Protein AF-A0A7S2AWX6-F1 (afdb_monomer_lite)

Secondary structure (DSSP, 8-state):
----EEEE-TTTHHHHHTTTTS-HHHHHHHHH---STT-TT---HHHHHSTTTSPPHHHHHHHHTT--SEEEEEEEEEETTEEEEEEEETT-SSEEEEEHHHHHHHS-HHHHHHHHHHHHHHHHHHTTGGG----HHHHHHHHHHTT--HHHHTS-GGGS-HHHHHHHHHHHHHTT--SEEEEESTTTT--HHHHHHHHHHHHH-SSEEEEE-S-HHHHHHH-SEEEE--SSS--EEEEGGGG-

Radius of gyration: 20.68 Å; chains: 1; bounding box: 44×48×53 Å

Sequence (244 aa):
PSAQVAYVAQHTRKHLEEHLTLSPMQYLKRRYGGSNAADPSGVDAEFLARPDIALTPDEEAERVSGKASINAIVGRRKRAGQVEYELKKNGREETVWEPLAYLRAHTNSYAMKLVLRFDEMQRAAESGMAVRPATTLEVLQHFKLFGISRRLANTELAGLSDGQKCRVVLAACFWPKPHVVILDEPTNFLDADSAWALATSLRTFKGACLCVSHDKLFLDRVCDEEWKVPGDGTVTVVPWEALK

Foldseek 3Di:
DLFFEFEDAPVNVVVCVVQQQAFLLRVLCVQQQCPDPPGNLSFGPVVCVDPLQDQDPVLVVCQVVLVAQFNAFDDWDADPNFIWTWTDGRPDPDIDIDTPVCCVVPHDSSSVSRVVSVSRSVSCVVLCSSVQHSDPVSLQVLLVLLVQHPVRRHDGNNPDQPQSVLSSSVSSSCSSVGQEYEEEASCVRHDPVSLVSVLVVLCVRPHHYHYDHPDPVSCVSRPQWDWDDPPPPDIDIDGPVVVD

pLDDT: mean 84.75, std 11.46, range [36.16, 96.44]

InterPro domains:
  IPR003439 ABC transporter-like, ATP-binding domain [PF00005] (70-188)
  IPR027417 P-loop containing nucleoside triphosphate hydrolase [G3DSA:3.40.50.300] (2-229)
  IPR027417 P-loop containing nucleoside triphosphate hydrolase [SSF52540] (84-227)
  IPR047038 Elongation Factor 3, chromodomain-like insertion superfamily [G3DSA:2.40.50.990] (41-135)
  IPR050611 ABCF protein [PTHR19211] (3-237)

Organism: NCBI:txid41880

Structure (mmCIF, N/CA/C/O backbone):
data_AF-A0A7S2AWX6-F1
#
_entry.id   AF-A0A7S2AWX6-F1
#
loop_
_atom_site.group_PDB
_atom_site.id
_atom_site.type_symbol
_atom_site.label_atom_id
_atom_site.label_alt_id
_atom_site.label_comp_id
_atom_site.label_asym_id
_atom_site.label_entity_id
_atom_site.label_seq_id
_atom_site.pdbx_PDB_ins_code
_atom_site.Cartn_x
_atom_site.Cartn_y
_atom_site.Cartn_z
_atom_site.occupancy
_atom_site.B_iso_or_equiv
_atom_site.auth_seq_id
_atom_site.auth_comp_id
_atom_site.auth_asym_id
_atom_site.auth_atom_id
_atom_site.pdbx_PDB_model_num
ATOM 1 N N . PRO A 1 1 ? -4.142 -11.825 -10.906 1.00 51.94 1 PRO A N 1
ATOM 2 C CA . PRO A 1 1 ? -2.891 -11.050 -11.134 1.00 51.94 1 PRO A CA 1
ATOM 3 C C . PRO A 1 1 ? -3.053 -9.529 -10.958 1.00 51.94 1 PRO A C 1
ATOM 5 O O . PRO A 1 1 ? -2.061 -8.863 -10.68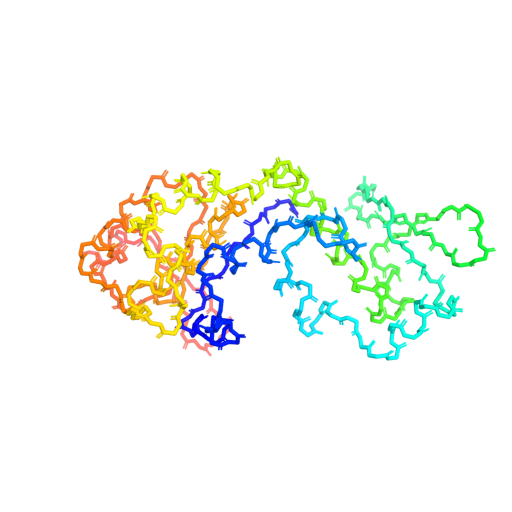9 1.00 51.94 1 PRO A O 1
ATOM 8 N N . SER A 1 2 ? -4.280 -9.013 -11.093 1.00 63.91 2 SER A N 1
ATOM 9 C CA . SER A 1 2 ? -4.659 -7.595 -10.978 1.00 63.91 2 SER A CA 1
ATOM 10 C C . SER A 1 2 ? -5.190 -7.176 -9.596 1.00 63.91 2 SER A C 1
ATOM 12 O O . SER A 1 2 ? -5.559 -6.025 -9.398 1.00 63.91 2 SER A O 1
ATOM 14 N N . ALA A 1 3 ? -5.245 -8.091 -8.620 1.00 73.06 3 ALA A N 1
ATOM 15 C CA . ALA A 1 3 ? -5.735 -7.758 -7.285 1.00 73.06 3 ALA A CA 1
ATOM 16 C C . ALA A 1 3 ? -4.714 -6.880 -6.551 1.00 73.06 3 ALA A C 1
ATOM 18 O O . ALA A 1 3 ? -3.570 -7.282 -6.340 1.00 73.06 3 ALA A O 1
ATOM 19 N N . GLN A 1 4 ? -5.146 -5.685 -6.164 1.00 76.69 4 GLN A N 1
ATOM 20 C CA . GLN A 1 4 ? -4.359 -4.767 -5.350 1.00 76.69 4 GLN A CA 1
ATOM 21 C C . GLN A 1 4 ? -4.481 -5.148 -3.878 1.00 76.69 4 GLN A C 1
ATOM 23 O O . GLN A 1 4 ? -5.592 -5.221 -3.348 1.00 76.69 4 GLN A O 1
ATOM 28 N N . VAL A 1 5 ? -3.342 -5.391 -3.239 1.00 83.25 5 VAL A N 1
ATOM 29 C CA . VAL A 1 5 ? -3.266 -5.787 -1.833 1.00 83.25 5 VAL A CA 1
ATOM 30 C C . VAL A 1 5 ? -2.704 -4.620 -1.036 1.00 83.25 5 VAL A C 1
ATOM 32 O O . VAL A 1 5 ? -1.611 -4.146 -1.333 1.00 83.25 5 VAL A O 1
ATOM 35 N N . ALA A 1 6 ? -3.437 -4.161 -0.028 1.00 84.81 6 ALA A N 1
ATOM 36 C CA . ALA A 1 6 ? -2.913 -3.247 0.975 1.00 84.81 6 ALA A CA 1
ATOM 37 C C . ALA A 1 6 ? -2.499 -4.044 2.209 1.00 84.81 6 ALA A C 1
ATOM 39 O O . ALA A 1 6 ? -3.254 -4.897 2.669 1.00 84.81 6 ALA A O 1
ATOM 40 N N . TYR A 1 7 ? -1.321 -3.753 2.749 1.00 85.19 7 TYR A N 1
ATOM 41 C CA . TYR A 1 7 ? -0.841 -4.348 3.990 1.00 85.19 7 TYR A CA 1
ATOM 42 C C . TYR A 1 7 ? -0.603 -3.256 5.029 1.00 85.19 7 TYR A C 1
ATOM 44 O O . TYR A 1 7 ? 0.079 -2.269 4.748 1.00 85.19 7 TYR A O 1
ATOM 52 N N . VAL A 1 8 ? -1.169 -3.446 6.216 1.00 83.94 8 VAL A N 1
ATOM 53 C CA . VAL A 1 8 ? -0.929 -2.639 7.412 1.00 83.94 8 VAL A CA 1
ATOM 54 C C . VAL A 1 8 ? -0.250 -3.558 8.416 1.00 83.94 8 VAL A C 1
ATOM 56 O O . VAL A 1 8 ? -0.892 -4.445 8.963 1.00 83.94 8 VAL A O 1
ATOM 59 N N . ALA A 1 9 ? 1.049 -3.369 8.627 1.00 78.56 9 ALA A N 1
ATOM 60 C CA . ALA A 1 9 ? 1.831 -4.114 9.608 1.00 78.56 9 ALA A CA 1
ATOM 61 C C . ALA A 1 9 ? 1.516 -3.686 11.056 1.00 78.56 9 ALA A C 1
ATOM 63 O O . ALA A 1 9 ? 1.263 -2.506 11.323 1.00 78.56 9 ALA A O 1
ATOM 64 N N . GLN A 1 10 ? 1.725 -4.566 12.034 1.00 73.56 10 GLN A N 1
ATOM 65 C CA . GLN A 1 10 ? 1.641 -4.191 13.453 1.00 73.56 10 GLN A CA 1
ATOM 66 C C . GLN A 1 10 ? 2.602 -3.038 13.814 1.00 73.56 10 GLN A C 1
ATOM 68 O O . GLN A 1 10 ? 2.307 -2.166 14.637 1.00 73.56 10 GLN A O 1
ATOM 73 N N . HIS A 1 11 ? 3.759 -2.983 13.144 1.00 69.12 11 HIS A N 1
ATOM 74 C CA . HIS A 1 11 ? 4.766 -1.930 13.294 1.00 69.12 11 HIS A CA 1
ATOM 75 C C . HIS A 1 11 ? 4.713 -0.854 12.201 1.00 69.12 11 HIS A C 1
ATOM 77 O O . HIS A 1 11 ? 5.733 -0.209 11.955 1.00 69.12 11 HIS A O 1
ATOM 83 N N . THR A 1 12 ? 3.559 -0.609 11.558 1.00 58.16 12 THR A N 1
ATOM 84 C CA . THR A 1 12 ? 3.454 0.364 10.440 1.00 58.16 12 THR A CA 1
ATOM 85 C C . THR A 1 12 ? 3.974 1.771 10.785 1.00 58.16 12 THR A C 1
ATOM 87 O O . THR A 1 12 ? 4.314 2.552 9.899 1.00 58.16 12 THR A O 1
ATOM 90 N N . ARG A 1 13 ? 4.143 2.077 12.078 1.00 63.84 13 ARG A N 1
ATOM 91 C CA . ARG A 1 13 ? 4.859 3.257 12.576 1.00 63.84 13 ARG A CA 1
ATOM 92 C C . ARG A 1 13 ? 6.244 3.461 11.959 1.00 63.84 13 ARG A C 1
ATOM 94 O O . ARG A 1 13 ? 6.541 4.606 11.657 1.00 63.84 13 ARG A O 1
ATOM 101 N N . LYS A 1 14 ? 7.039 2.418 11.687 1.00 67.00 14 LYS A N 1
ATOM 102 C CA . LYS A 1 14 ? 8.404 2.590 11.141 1.00 67.00 14 LYS A CA 1
ATOM 103 C C . LYS A 1 14 ? 8.431 3.402 9.843 1.00 67.00 14 LYS A C 1
ATOM 105 O O . LYS A 1 14 ? 9.278 4.269 9.684 1.00 67.00 14 LYS A O 1
ATOM 110 N N . HIS A 1 15 ? 7.467 3.180 8.951 1.00 71.00 15 HIS A N 1
ATOM 111 C CA . HIS A 1 15 ? 7.383 3.933 7.696 1.00 71.00 15 HIS A CA 1
ATOM 112 C C . HIS A 1 15 ? 6.934 5.383 7.921 1.00 71.00 15 HIS A C 1
ATOM 114 O O . HIS A 1 15 ? 7.411 6.301 7.263 1.00 71.00 15 HIS A O 1
ATOM 120 N N . LEU A 1 16 ? 6.047 5.618 8.892 1.00 79.75 16 LEU A N 1
ATOM 121 C CA . LEU A 1 16 ? 5.600 6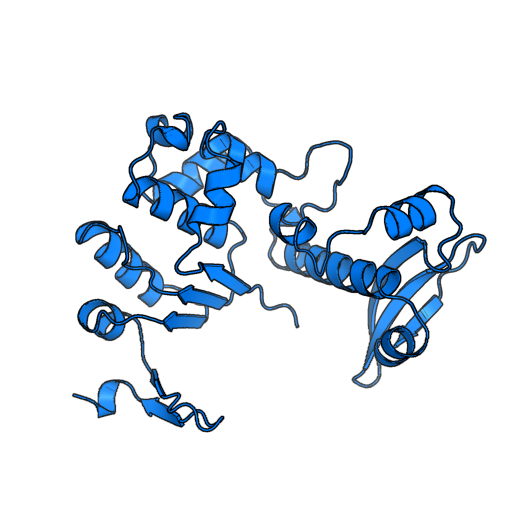.968 9.245 1.00 79.75 16 LEU A CA 1
ATOM 122 C C . LEU A 1 16 ? 6.662 7.746 10.051 1.00 79.75 16 LEU A C 1
ATOM 124 O O . LEU A 1 16 ? 6.710 8.974 9.986 1.00 79.75 16 LEU A O 1
ATOM 128 N N . GLU A 1 17 ? 7.517 7.041 10.796 1.00 80.25 17 GLU A N 1
ATOM 129 C CA . GLU A 1 17 ? 8.618 7.579 11.607 1.00 80.25 17 GLU A CA 1
ATOM 130 C C . GLU A 1 17 ? 9.705 8.243 10.747 1.00 80.25 17 GLU A C 1
ATOM 132 O O . GLU A 1 17 ? 10.276 9.260 11.137 1.00 80.25 17 GLU A O 1
ATOM 137 N N . GLU A 1 18 ? 9.921 7.754 9.525 1.00 84.38 18 GLU A N 1
ATOM 138 C CA . GLU A 1 18 ? 10.812 8.382 8.536 1.00 84.38 18 GLU A CA 1
ATOM 139 C C . GLU A 1 18 ? 10.247 9.703 7.973 1.00 84.38 18 GLU A C 1
ATOM 141 O O . GLU A 1 18 ? 10.914 10.433 7.231 1.00 84.38 18 GLU A O 1
ATOM 146 N N . HIS A 1 19 ? 9.001 10.033 8.317 1.00 88.81 19 HIS A N 1
ATOM 147 C CA . HIS A 1 19 ? 8.241 11.146 7.757 1.00 88.81 19 HIS A CA 1
ATOM 148 C C . HIS A 1 19 ? 7.659 12.084 8.819 1.00 88.81 19 HIS A C 1
ATOM 150 O O . HIS A 1 19 ? 6.800 12.898 8.495 1.00 88.81 19 HIS A O 1
ATOM 156 N N . LEU A 1 20 ? 8.134 12.034 10.068 1.00 90.25 20 LEU A N 1
ATOM 157 C CA . LEU A 1 20 ? 7.553 12.793 11.189 1.00 90.25 20 LEU A CA 1
ATOM 158 C C . LEU A 1 20 ? 7.505 14.316 10.982 1.00 90.25 20 LEU A C 1
ATOM 160 O O . LEU A 1 20 ? 6.641 14.976 11.556 1.00 90.25 20 LEU A O 1
ATOM 164 N N . THR A 1 21 ? 8.394 14.865 10.153 1.00 93.19 21 THR A N 1
ATOM 165 C CA . THR A 1 21 ? 8.433 16.294 9.797 1.00 93.19 21 THR A CA 1
ATOM 166 C C . THR A 1 21 ? 7.408 16.688 8.730 1.00 93.19 21 THR A C 1
ATOM 168 O O . THR A 1 21 ? 7.174 17.872 8.502 1.00 93.19 21 THR A O 1
ATOM 171 N N . LEU A 1 22 ? 6.792 15.720 8.050 1.00 93.88 22 LEU A N 1
ATOM 172 C CA . LEU A 1 22 ? 5.718 15.961 7.092 1.00 93.88 22 LEU A CA 1
ATOM 173 C C . LEU A 1 22 ? 4.375 16.025 7.821 1.00 93.88 22 LEU A C 1
ATOM 175 O O . LEU A 1 22 ? 4.169 15.380 8.843 1.00 93.88 22 LEU A O 1
ATOM 179 N N . SER A 1 23 ? 3.417 16.751 7.257 1.00 95.81 23 SER A N 1
ATOM 180 C CA . SER A 1 23 ? 1.999 16.595 7.605 1.00 95.81 23 SER A CA 1
ATOM 181 C C . SER A 1 23 ? 1.377 15.377 6.903 1.00 95.81 23 SER A C 1
ATOM 183 O O . SER A 1 23 ? 1.879 14.975 5.849 1.00 95.81 23 SER A O 1
ATOM 185 N N . PRO A 1 24 ? 0.246 14.815 7.382 1.00 95.44 24 PRO A N 1
ATOM 186 C CA . PRO A 1 24 ? -0.471 13.747 6.677 1.00 95.44 24 PRO A CA 1
ATOM 187 C C . PRO A 1 24 ? -0.771 14.076 5.212 1.00 95.44 24 PRO A C 1
ATOM 189 O O . PRO A 1 24 ? -0.634 13.224 4.338 1.00 95.44 24 PRO A O 1
ATOM 192 N N . MET A 1 25 ? -1.145 15.328 4.928 1.00 94.31 25 MET A N 1
ATOM 193 C CA . MET A 1 25 ? -1.378 15.825 3.572 1.00 94.31 25 MET A CA 1
ATOM 194 C C . MET A 1 25 ? -0.125 15.706 2.701 1.00 94.31 25 MET A C 1
ATOM 196 O O . MET A 1 25 ? -0.194 15.205 1.581 1.00 94.31 25 MET A O 1
ATOM 200 N N . GLN A 1 26 ? 1.017 16.176 3.205 1.00 92.19 26 GLN A N 1
ATOM 201 C CA . GLN A 1 26 ? 2.289 16.103 2.486 1.00 92.19 26 GLN A CA 1
ATOM 202 C C . GLN A 1 26 ? 2.760 14.660 2.331 1.00 92.19 26 GLN A C 1
ATOM 204 O O . GLN A 1 26 ? 3.216 14.302 1.253 1.00 92.19 26 GLN A O 1
ATOM 209 N N . TYR A 1 27 ? 2.610 13.834 3.366 1.00 91.69 27 TYR A N 1
ATOM 210 C CA . TYR A 1 27 ? 2.940 12.413 3.331 1.00 91.69 27 TYR A CA 1
ATOM 211 C C . TYR A 1 27 ? 2.150 11.682 2.239 1.00 91.69 27 TYR A C 1
ATOM 213 O O . TYR A 1 27 ? 2.750 11.083 1.350 1.00 91.69 27 TYR A O 1
ATOM 221 N N . LEU A 1 28 ? 0.820 11.813 2.219 1.00 90.12 28 LEU A N 1
ATOM 222 C CA . LEU A 1 28 ? -0.017 11.130 1.230 1.00 90.12 28 LEU A CA 1
ATOM 223 C C . LEU A 1 28 ? 0.266 11.608 -0.200 1.00 90.12 28 LEU A C 1
ATOM 225 O O . LEU A 1 28 ? 0.357 10.800 -1.121 1.00 90.12 28 LEU A O 1
ATOM 229 N N . LYS A 1 29 ? 0.456 12.920 -0.389 1.00 87.81 29 LYS A N 1
ATOM 230 C CA . LYS A 1 29 ? 0.851 13.489 -1.685 1.00 87.81 29 LYS A CA 1
ATOM 231 C C . LYS A 1 29 ? 2.256 13.077 -2.104 1.00 87.81 29 LYS A C 1
ATOM 233 O O . LYS A 1 29 ? 2.500 12.901 -3.286 1.00 87.81 29 LYS A O 1
ATOM 238 N N . ARG A 1 30 ? 3.194 12.915 -1.175 1.00 85.50 30 ARG A N 1
ATOM 239 C CA . ARG A 1 30 ? 4.530 12.404 -1.495 1.00 85.50 30 ARG A CA 1
ATOM 240 C C . ARG A 1 30 ? 4.468 10.938 -1.911 1.00 85.50 30 ARG A C 1
ATOM 242 O O . ARG A 1 30 ? 5.159 10.553 -2.845 1.00 85.50 30 ARG A O 1
ATOM 249 N N . ARG A 1 31 ? 3.627 10.156 -1.236 1.00 84.94 31 ARG A N 1
ATOM 250 C CA . ARG A 1 31 ? 3.444 8.728 -1.481 1.00 84.94 31 ARG A CA 1
ATOM 251 C C . ARG A 1 31 ? 2.740 8.432 -2.808 1.00 84.94 31 ARG A C 1
ATOM 253 O O . ARG A 1 31 ? 3.210 7.593 -3.562 1.00 84.94 31 ARG A O 1
ATOM 260 N N . TYR A 1 32 ? 1.649 9.141 -3.102 1.00 81.75 32 TYR A N 1
ATOM 261 C CA . TYR A 1 32 ? 0.765 8.851 -4.243 1.00 81.75 32 TYR A CA 1
ATOM 262 C C . TYR A 1 32 ? 0.611 9.997 -5.248 1.00 81.75 32 TYR A C 1
ATOM 264 O O . TYR A 1 32 ? -0.144 9.883 -6.207 1.00 81.75 32 TYR A O 1
ATOM 272 N N . GLY A 1 33 ? 1.248 11.144 -5.022 1.00 68.12 33 GLY A N 1
ATOM 273 C CA . GLY A 1 33 ? 0.985 12.351 -5.805 1.00 68.12 33 GLY A CA 1
ATOM 274 C C . GLY A 1 33 ? 1.664 12.421 -7.159 1.00 68.12 33 GLY A C 1
ATOM 275 O O . GLY A 1 33 ? 1.357 13.360 -7.880 1.00 68.12 33 GLY A O 1
ATOM 276 N N . GLY A 1 34 ? 2.537 11.471 -7.516 1.00 60.50 34 GLY A N 1
ATOM 277 C CA . GLY A 1 34 ? 2.966 11.237 -8.904 1.00 60.50 34 GLY A CA 1
ATOM 278 C C . GLY A 1 34 ? 3.357 12.478 -9.723 1.00 60.50 34 GLY A C 1
ATOM 279 O O . GLY A 1 34 ? 3.155 12.491 -10.931 1.00 60.50 34 GLY A O 1
ATOM 280 N N . SER A 1 35 ? 3.864 13.545 -9.092 1.00 46.22 35 SER A N 1
ATOM 281 C CA . SER A 1 35 ? 4.151 14.824 -9.757 1.00 46.22 35 SER A CA 1
ATOM 282 C C . SER A 1 35 ? 5.442 15.476 -9.257 1.00 46.22 35 SER A C 1
ATOM 284 O O . SER A 1 35 ? 5.530 16.699 -9.157 1.00 46.22 35 SER A O 1
ATOM 286 N N . ASN A 1 36 ? 6.454 14.675 -8.928 1.00 38.22 36 ASN A N 1
ATOM 287 C CA . ASN A 1 36 ? 7.826 15.143 -9.092 1.00 38.22 36 ASN A CA 1
ATOM 288 C C . ASN A 1 36 ? 8.294 14.656 -10.461 1.00 38.22 36 ASN A C 1
ATOM 290 O O . ASN A 1 36 ? 8.073 13.501 -10.809 1.00 38.22 36 ASN A O 1
ATOM 294 N N . ALA A 1 37 ? 8.959 15.527 -11.220 1.00 36.16 37 ALA A N 1
ATOM 295 C CA . ALA A 1 37 ? 9.410 15.295 -12.597 1.00 36.16 37 ALA A CA 1
ATOM 296 C C . ALA A 1 37 ? 10.315 14.053 -12.810 1.00 36.16 37 ALA A C 1
ATOM 298 O O . ALA A 1 37 ? 10.717 13.783 -13.936 1.00 36.16 37 ALA A O 1
ATOM 299 N N . ALA A 1 38 ? 10.645 13.315 -11.746 1.00 39.34 38 ALA A N 1
ATOM 300 C CA . ALA A 1 38 ? 11.499 12.135 -11.760 1.00 39.34 38 ALA A CA 1
ATOM 301 C C . ALA A 1 38 ? 10.754 10.811 -12.028 1.00 39.34 38 ALA A C 1
ATOM 303 O O . ALA A 1 38 ? 11.383 9.891 -12.544 1.00 39.34 38 ALA A O 1
ATOM 304 N N . ASP A 1 39 ? 9.455 10.693 -11.709 1.00 50.25 39 ASP A N 1
ATOM 305 C CA . ASP A 1 39 ? 8.686 9.469 -11.994 1.00 50.25 39 ASP A CA 1
ATOM 306 C C . ASP A 1 39 ? 7.175 9.758 -12.175 1.00 50.25 39 ASP A C 1
ATOM 308 O O . ASP A 1 39 ? 6.448 9.935 -11.193 1.00 50.25 39 ASP A O 1
ATOM 312 N N . PRO A 1 40 ? 6.685 9.830 -13.427 1.00 50.00 40 PRO A N 1
ATOM 313 C CA . PRO A 1 40 ? 5.283 10.093 -13.748 1.00 50.00 40 PRO A CA 1
ATOM 314 C C . PRO A 1 40 ? 4.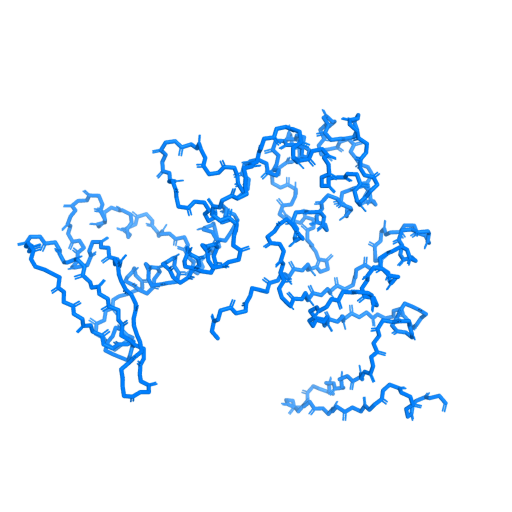387 8.842 -13.675 1.00 50.00 40 PRO A C 1
ATOM 316 O O . PRO A 1 40 ? 3.229 8.905 -14.082 1.00 50.00 40 PRO A O 1
ATOM 319 N N . SER A 1 41 ? 4.891 7.697 -13.200 1.00 56.75 41 SER A N 1
ATOM 320 C CA . SER A 1 41 ? 4.165 6.417 -13.237 1.00 56.75 41 SER A CA 1
ATOM 321 C C . SER A 1 41 ? 2.938 6.345 -12.319 1.00 56.75 41 SER A C 1
ATOM 323 O O . SER A 1 41 ? 2.123 5.437 -12.472 1.00 56.75 41 SER A O 1
ATOM 325 N N . GLY A 1 42 ? 2.793 7.273 -11.363 1.00 62.97 42 GLY A N 1
ATOM 326 C CA . GLY A 1 42 ? 1.700 7.250 -10.379 1.00 62.97 42 GLY A CA 1
ATOM 327 C C . GLY A 1 42 ? 1.764 6.055 -9.418 1.00 62.97 42 GLY A C 1
ATOM 328 O O . GLY A 1 42 ? 0.788 5.768 -8.725 1.00 62.97 42 GLY A O 1
ATOM 329 N N . VAL A 1 43 ? 2.900 5.350 -9.390 1.00 73.12 43 VAL A N 1
ATOM 330 C CA . VAL A 1 43 ? 3.160 4.216 -8.501 1.00 73.12 43 VAL A CA 1
ATOM 331 C C . VAL A 1 43 ? 3.424 4.720 -7.081 1.00 73.12 43 VAL A C 1
ATOM 333 O O . VAL A 1 43 ? 3.984 5.797 -6.882 1.00 73.12 43 VAL A O 1
ATOM 336 N N . ASP A 1 44 ? 3.017 3.928 -6.088 1.00 79.50 44 ASP A N 1
ATOM 337 C CA . ASP A 1 44 ? 3.291 4.189 -4.675 1.00 79.50 44 ASP A CA 1
ATOM 338 C C . ASP A 1 44 ? 4.806 4.345 -4.431 1.00 79.50 44 ASP A C 1
ATOM 340 O O . ASP A 1 44 ? 5.591 3.415 -4.640 1.00 79.50 44 ASP A O 1
ATOM 344 N N . ALA A 1 45 ? 5.230 5.520 -3.965 1.00 79.88 45 ALA A N 1
ATOM 345 C CA . ALA A 1 45 ? 6.635 5.799 -3.691 1.00 79.88 45 ALA A CA 1
ATOM 346 C C . ALA A 1 45 ? 7.221 4.882 -2.601 1.00 79.88 45 ALA A C 1
ATOM 348 O O . ALA A 1 45 ? 8.409 4.563 -2.652 1.00 79.88 45 ALA A O 1
ATOM 349 N N . GLU A 1 46 ? 6.410 4.414 -1.644 1.00 80.25 46 GLU A N 1
ATOM 350 C CA . GLU A 1 46 ? 6.865 3.434 -0.650 1.00 80.25 46 GLU A CA 1
ATOM 351 C C . GLU A 1 46 ? 7.108 2.064 -1.283 1.00 80.25 46 GLU A C 1
ATOM 353 O O . GLU A 1 46 ? 8.081 1.396 -0.939 1.00 80.25 46 GLU A O 1
ATOM 358 N N . PHE A 1 47 ? 6.280 1.661 -2.252 1.00 80.50 47 PHE A N 1
ATOM 359 C CA . PHE A 1 47 ? 6.505 0.428 -3.007 1.00 80.50 47 PHE A CA 1
ATOM 360 C C . PHE A 1 47 ? 7.843 0.480 -3.752 1.00 80.50 47 PHE A C 1
ATOM 362 O O . PHE A 1 47 ? 8.624 -0.468 -3.680 1.00 80.50 47 PHE A O 1
ATOM 369 N N . LEU A 1 48 ? 8.139 1.605 -4.410 1.00 81.81 48 LEU A N 1
ATOM 370 C CA . LEU A 1 48 ? 9.401 1.807 -5.129 1.00 81.81 48 LEU A CA 1
ATOM 371 C C . LEU A 1 48 ? 10.628 1.826 -4.206 1.00 81.81 48 LEU A C 1
ATOM 373 O O . LEU A 1 48 ? 11.720 1.469 -4.651 1.00 81.81 48 LEU A O 1
ATOM 377 N N . ALA A 1 49 ? 10.452 2.229 -2.946 1.00 83.44 49 ALA A N 1
ATOM 378 C CA . ALA A 1 49 ? 11.511 2.293 -1.942 1.00 83.44 49 ALA A CA 1
ATOM 379 C C . ALA A 1 49 ? 11.814 0.943 -1.269 1.00 83.44 49 ALA A C 1
ATOM 381 O O . ALA A 1 49 ? 12.825 0.825 -0.574 1.00 83.44 49 ALA A O 1
ATOM 382 N N . ARG A 1 50 ? 10.978 -0.089 -1.461 1.00 84.06 50 ARG A N 1
ATOM 383 C CA . ARG A 1 50 ? 11.219 -1.407 -0.860 1.00 84.06 50 ARG A CA 1
ATOM 384 C C . ARG A 1 50 ? 12.549 -2.005 -1.341 1.00 84.06 50 ARG A C 1
ATOM 386 O O . ARG A 1 50 ? 12.829 -1.927 -2.535 1.00 84.06 50 ARG A O 1
ATOM 393 N N . PRO A 1 51 ? 13.337 -2.681 -0.484 1.00 83.00 51 PRO A N 1
ATOM 394 C CA . PRO A 1 51 ? 14.644 -3.229 -0.871 1.00 83.00 51 PRO A CA 1
ATOM 395 C C . PRO A 1 51 ? 14.614 -4.195 -2.067 1.00 83.00 51 PRO A C 1
ATOM 397 O O . PRO A 1 51 ? 15.562 -4.252 -2.847 1.00 83.00 51 PRO A O 1
ATOM 400 N N . ASP A 1 52 ? 13.519 -4.938 -2.236 1.00 82.50 52 ASP A N 1
ATOM 401 C CA . ASP A 1 52 ? 13.306 -5.861 -3.353 1.00 82.50 52 ASP A CA 1
ATOM 402 C C . ASP A 1 52 ? 12.917 -5.163 -4.673 1.00 82.50 52 ASP A C 1
ATOM 404 O O . ASP A 1 52 ? 12.979 -5.791 -5.729 1.00 82.50 52 ASP A O 1
ATOM 408 N N . ILE A 1 53 ? 12.572 -3.867 -4.637 1.00 86.38 53 ILE A N 1
ATOM 409 C CA . ILE A 1 53 ? 12.092 -3.059 -5.777 1.00 86.38 53 ILE A CA 1
ATOM 410 C C . ILE A 1 53 ? 13.028 -1.882 -6.110 1.00 86.38 53 ILE A C 1
ATOM 412 O O . ILE A 1 53 ? 13.162 -1.486 -7.277 1.00 86.38 53 ILE A O 1
ATOM 416 N N . ALA A 1 54 ? 13.665 -1.293 -5.100 1.00 87.19 54 ALA A N 1
ATOM 417 C CA . ALA A 1 54 ? 14.597 -0.186 -5.235 1.00 87.19 54 ALA A CA 1
ATOM 418 C C . ALA A 1 54 ? 15.830 -0.629 -6.032 1.00 87.19 54 ALA A C 1
ATOM 420 O O . ALA A 1 54 ? 16.365 -1.722 -5.824 1.00 87.19 54 ALA A O 1
ATOM 421 N N . LEU A 1 55 ? 16.276 0.215 -6.962 1.00 87.00 55 LEU A N 1
ATOM 422 C CA . LEU A 1 55 ? 17.507 -0.045 -7.703 1.00 87.00 55 LEU A CA 1
ATOM 423 C C . LEU A 1 55 ? 18.700 0.195 -6.778 1.00 87.00 55 LEU A C 1
ATOM 425 O O . LEU A 1 55 ? 18.724 1.184 -6.043 1.00 87.00 55 LEU A O 1
ATOM 429 N N . THR A 1 56 ? 19.674 -0.712 -6.794 1.00 90.25 56 THR A N 1
ATOM 430 C CA . THR A 1 56 ? 20.950 -0.473 -6.109 1.00 90.25 56 THR A CA 1
ATOM 431 C C . THR A 1 56 ? 21.732 0.630 -6.835 1.00 90.25 56 THR A C 1
ATOM 433 O O . THR A 1 56 ? 21.448 0.913 -8.002 1.00 90.25 56 THR A O 1
ATOM 436 N N . PRO A 1 57 ? 22.736 1.257 -6.194 1.00 89.69 57 PRO A N 1
ATOM 437 C CA . PRO A 1 57 ? 23.576 2.253 -6.860 1.00 89.69 57 PRO A CA 1
ATOM 438 C C . PRO A 1 57 ? 24.211 1.741 -8.161 1.00 89.69 57 PRO A C 1
ATOM 440 O O . PRO A 1 57 ? 24.258 2.473 -9.146 1.00 89.69 57 PRO A O 1
ATOM 443 N N . ASP A 1 58 ? 24.631 0.473 -8.185 1.00 87.69 58 ASP A N 1
ATOM 444 C CA . ASP A 1 58 ? 25.218 -0.159 -9.369 1.00 87.69 58 ASP A CA 1
ATOM 445 C C . ASP A 1 58 ? 24.177 -0.366 -10.478 1.00 87.69 58 ASP A C 1
ATOM 447 O O . ASP A 1 58 ? 24.420 -0.016 -11.630 1.00 87.69 58 ASP A O 1
ATOM 451 N N . GLU A 1 59 ? 22.984 -0.859 -10.132 1.00 88.94 59 GLU A N 1
ATOM 452 C CA . GLU A 1 59 ? 21.873 -1.029 -11.077 1.00 88.94 59 GLU A CA 1
ATOM 453 C C . GLU A 1 59 ? 21.401 0.316 -11.658 1.00 88.94 59 GLU A C 1
ATOM 455 O O . GLU A 1 59 ? 21.069 0.423 -12.840 1.00 88.94 59 GLU A O 1
ATOM 460 N N . GLU A 1 60 ? 21.395 1.369 -10.841 1.00 85.75 60 GLU A N 1
ATOM 461 C CA . GLU A 1 60 ? 21.075 2.726 -11.275 1.00 85.75 60 GLU A CA 1
ATOM 462 C C . GLU A 1 60 ? 22.170 3.295 -12.191 1.00 85.75 60 GLU A C 1
ATOM 464 O O . GLU A 1 60 ? 21.868 3.907 -13.218 1.00 85.75 60 GLU A O 1
ATOM 469 N N . ALA A 1 61 ? 23.446 3.036 -11.895 1.00 84.00 61 ALA A N 1
ATOM 470 C CA . ALA A 1 61 ? 24.555 3.397 -12.773 1.00 84.00 61 ALA A CA 1
ATOM 471 C C . ALA A 1 61 ? 24.504 2.634 -14.111 1.00 84.00 61 ALA A C 1
ATOM 473 O O . ALA A 1 61 ? 24.758 3.223 -15.166 1.00 84.00 61 ALA A O 1
ATOM 474 N N . GLU A 1 62 ? 24.133 1.351 -14.110 1.00 80.88 62 GLU A N 1
ATOM 475 C CA . GLU A 1 62 ? 23.892 0.559 -15.324 1.00 80.88 62 GLU A CA 1
ATOM 476 C C . GLU A 1 62 ? 22.749 1.137 -16.166 1.00 80.88 62 GLU A C 1
ATOM 478 O O . GLU A 1 62 ? 22.882 1.246 -17.391 1.00 80.88 62 GLU A O 1
ATOM 483 N N . ARG A 1 63 ? 21.658 1.564 -15.515 1.00 82.25 63 ARG A N 1
ATOM 484 C CA . ARG A 1 63 ? 20.517 2.230 -16.157 1.00 82.25 63 ARG A CA 1
ATOM 485 C C . ARG A 1 63 ? 20.927 3.548 -16.811 1.00 82.25 63 ARG A C 1
ATOM 487 O O . ARG A 1 63 ? 20.624 3.769 -17.980 1.00 82.25 63 ARG A O 1
ATOM 494 N N . VAL A 1 64 ? 21.624 4.417 -16.076 1.00 80.12 64 VAL A N 1
ATOM 495 C CA . VAL A 1 64 ? 22.014 5.759 -16.547 1.00 80.12 64 VAL A CA 1
ATOM 496 C C . VAL A 1 64 ? 23.100 5.694 -17.620 1.00 80.12 64 VAL A C 1
ATOM 498 O O . VAL A 1 64 ? 23.054 6.445 -18.590 1.00 80.12 64 VAL A O 1
ATOM 501 N N . SER A 1 65 ? 24.061 4.778 -17.489 1.00 77.56 65 SER A N 1
ATOM 502 C CA . SER A 1 65 ? 25.128 4.594 -18.482 1.00 77.56 65 SER A CA 1
ATOM 503 C C . SER A 1 65 ? 24.659 3.921 -19.776 1.00 77.56 65 SER A C 1
ATOM 505 O O . SER A 1 65 ? 25.429 3.845 -20.733 1.00 77.56 65 SER A O 1
ATOM 507 N N . GLY A 1 66 ? 23.432 3.387 -19.806 1.00 71.38 66 GLY A N 1
ATOM 508 C CA . GLY A 1 66 ? 22.927 2.567 -20.905 1.00 71.38 66 GLY A CA 1
ATOM 509 C C . GLY A 1 66 ? 23.625 1.206 -21.016 1.00 71.38 66 GLY A C 1
ATOM 510 O O . GLY A 1 66 ? 23.428 0.481 -21.984 1.00 71.38 66 GLY A O 1
ATOM 511 N N . LYS A 1 67 ? 24.455 0.805 -20.052 1.00 70.44 67 LYS A N 1
ATOM 512 C CA . LYS A 1 67 ? 25.090 -0.522 -20.090 1.00 70.44 67 LYS A CA 1
ATOM 513 C C . LYS A 1 67 ? 24.104 -1.651 -19.786 1.00 70.44 67 LYS A C 1
ATOM 515 O O . LYS A 1 67 ? 24.393 -2.801 -20.107 1.00 70.44 67 LYS A O 1
ATOM 520 N N . ALA A 1 68 ? 22.942 -1.326 -19.218 1.00 72.00 68 ALA A N 1
ATOM 521 C CA . ALA A 1 68 ? 21.873 -2.284 -18.989 1.00 72.00 68 ALA A CA 1
ATOM 522 C C . ALA A 1 68 ? 21.404 -2.933 -20.307 1.00 72.00 68 ALA A C 1
ATOM 524 O O . ALA A 1 68 ? 21.059 -2.261 -21.283 1.00 72.00 68 ALA A O 1
ATOM 525 N N . SER A 1 69 ? 21.358 -4.268 -20.325 1.00 77.06 69 SER A N 1
ATOM 526 C CA . SER A 1 69 ? 20.911 -5.050 -21.488 1.00 77.06 69 SER A CA 1
ATOM 527 C C . SER A 1 69 ? 19.435 -4.808 -21.826 1.00 77.06 69 SER A C 1
ATOM 529 O O . SER A 1 69 ? 19.032 -4.875 -22.990 1.00 77.06 69 SER A O 1
ATOM 531 N N . ILE A 1 70 ? 18.636 -4.486 -20.810 1.00 86.81 70 ILE A N 1
ATOM 532 C CA . ILE A 1 70 ? 17.226 -4.108 -20.893 1.00 86.81 70 ILE A CA 1
ATOM 533 C C . ILE A 1 70 ? 17.123 -2.687 -20.342 1.00 86.81 70 ILE A C 1
ATOM 535 O O . ILE A 1 70 ? 17.659 -2.417 -19.284 1.00 86.81 70 ILE A O 1
ATOM 539 N N . ASN A 1 71 ? 16.463 -1.778 -21.048 1.00 85.44 71 ASN A N 1
ATOM 540 C CA . ASN A 1 71 ? 16.263 -0.391 -20.619 1.00 85.44 71 ASN A CA 1
ATOM 541 C C . ASN A 1 71 ? 14.887 -0.213 -19.956 1.00 85.44 71 ASN A C 1
ATOM 543 O O . ASN A 1 71 ? 14.762 0.419 -18.912 1.00 85.44 71 ASN A O 1
ATOM 547 N N . ALA A 1 72 ? 13.845 -0.813 -20.538 1.00 88.06 72 ALA A N 1
ATOM 548 C CA . ALA A 1 72 ? 12.487 -0.706 -20.019 1.00 88.06 72 ALA A CA 1
ATOM 549 C C . ALA A 1 72 ? 11.643 -1.945 -20.328 1.00 88.06 72 ALA A C 1
ATOM 551 O O . ALA A 1 72 ? 11.864 -2.640 -21.324 1.00 88.06 72 ALA A O 1
ATOM 552 N N . ILE A 1 73 ? 10.632 -2.164 -19.488 1.00 92.56 73 ILE A N 1
ATOM 553 C CA . ILE A 1 73 ? 9.474 -3.004 -19.792 1.00 92.56 73 ILE A CA 1
ATOM 554 C C . ILE A 1 73 ? 8.377 -2.068 -20.291 1.00 92.56 73 ILE A C 1
ATOM 556 O O . ILE A 1 73 ? 8.042 -1.105 -19.603 1.00 92.56 73 ILE A O 1
ATOM 560 N N . VAL A 1 74 ? 7.855 -2.313 -21.490 1.00 92.38 74 VAL A N 1
ATOM 561 C CA . VAL A 1 74 ? 6.885 -1.410 -22.142 1.00 92.38 74 VAL A CA 1
ATOM 562 C C . VAL A 1 74 ? 5.515 -2.048 -22.353 1.00 92.38 74 VAL A C 1
ATOM 564 O O . VAL A 1 74 ? 4.537 -1.349 -22.597 1.00 92.38 74 VAL A O 1
ATOM 567 N N . GLY A 1 75 ? 5.424 -3.368 -22.202 1.00 92.56 75 GLY A N 1
ATOM 568 C CA . GLY A 1 75 ? 4.213 -4.125 -22.469 1.00 92.56 75 GLY A CA 1
ATOM 569 C C . GLY A 1 75 ? 4.168 -5.429 -21.687 1.00 92.56 75 GLY A C 1
ATOM 570 O O . GLY A 1 75 ? 5.193 -5.991 -21.300 1.00 92.56 75 GLY A O 1
ATOM 571 N N . ARG A 1 76 ? 2.950 -5.927 -21.469 1.00 93.94 76 ARG A N 1
ATOM 572 C CA . ARG A 1 76 ? 2.676 -7.230 -20.858 1.00 93.94 76 ARG A CA 1
ATOM 573 C C . ARG A 1 76 ? 1.477 -7.861 -21.540 1.00 93.94 76 ARG A C 1
ATOM 575 O O . ARG A 1 76 ? 0.483 -7.187 -21.796 1.00 93.94 76 ARG A O 1
ATOM 582 N N . ARG A 1 77 ? 1.547 -9.166 -21.795 1.00 93.88 77 ARG A N 1
ATOM 583 C CA . ARG A 1 77 ? 0.435 -9.939 -22.358 1.00 93.88 77 ARG A CA 1
ATOM 584 C C . ARG A 1 77 ? 0.401 -11.354 -21.802 1.00 93.88 77 ARG A C 1
ATOM 586 O O . ARG A 1 77 ? 1.380 -11.843 -21.240 1.00 93.88 77 ARG A O 1
ATOM 593 N N . LYS A 1 78 ? -0.734 -12.028 -21.984 1.00 93.44 78 LYS A N 1
ATOM 594 C CA . LYS A 1 78 ? -0.871 -13.460 -21.710 1.00 93.44 78 LYS A CA 1
ATOM 595 C C . LYS A 1 78 ? -1.001 -14.210 -23.034 1.00 93.44 78 LYS A C 1
ATOM 597 O O . LYS A 1 78 ? -1.936 -13.949 -23.785 1.00 93.44 78 LYS A O 1
ATOM 602 N N . ARG A 1 79 ? -0.088 -15.141 -23.316 1.00 91.94 79 ARG A N 1
ATOM 603 C CA . ARG A 1 79 ? -0.080 -15.974 -24.530 1.00 91.94 79 ARG A CA 1
ATOM 604 C C . ARG A 1 79 ? 0.108 -17.435 -24.136 1.00 91.94 79 ARG A C 1
ATOM 606 O O . ARG A 1 79 ? 1.003 -17.750 -23.363 1.00 91.94 79 ARG A O 1
ATOM 613 N N . ALA A 1 80 ? -0.773 -18.317 -24.615 1.00 89.50 80 ALA A N 1
ATOM 614 C CA . ALA A 1 80 ? -0.736 -19.757 -24.313 1.00 89.50 80 ALA A CA 1
ATOM 615 C C . ALA A 1 80 ? -0.594 -20.084 -22.803 1.00 89.50 80 ALA A C 1
ATOM 617 O O . ALA A 1 80 ? 0.158 -20.966 -22.405 1.00 89.50 80 ALA A O 1
ATOM 618 N N . GLY A 1 81 ? -1.287 -19.329 -21.941 1.00 88.75 81 GLY A N 1
ATOM 619 C CA . GLY A 1 81 ? -1.229 -19.509 -20.483 1.00 88.75 81 GLY A CA 1
ATOM 620 C C . GLY A 1 81 ? -0.020 -18.866 -19.791 1.00 88.75 81 GLY A C 1
ATOM 621 O O . GLY A 1 81 ? -0.060 -18.694 -18.574 1.00 88.75 81 GLY A O 1
ATOM 622 N N . GLN A 1 82 ? 0.995 -18.434 -20.538 1.00 90.12 82 GLN A N 1
ATOM 623 C CA . GLN A 1 82 ? 2.202 -17.797 -20.016 1.00 90.12 82 GLN A CA 1
ATOM 624 C C . GLN A 1 82 ? 2.089 -16.272 -20.048 1.00 90.12 82 GLN A C 1
ATOM 626 O O . GLN A 1 82 ? 1.406 -15.698 -20.897 1.00 90.12 82 GLN A O 1
ATOM 631 N N . VAL A 1 83 ? 2.751 -15.615 -19.096 1.00 93.38 83 VAL A N 1
ATOM 632 C CA . VAL A 1 83 ? 2.898 -14.156 -19.085 1.00 93.38 83 VAL A CA 1
ATOM 633 C C . VAL A 1 83 ? 4.174 -13.804 -19.841 1.00 93.38 83 VAL A C 1
ATOM 635 O O . VAL A 1 83 ? 5.246 -14.309 -19.505 1.00 93.38 83 VAL A O 1
ATOM 638 N N . GLU A 1 84 ? 4.042 -12.942 -20.841 1.00 96.12 84 GLU A N 1
ATOM 639 C CA . GLU A 1 84 ? 5.144 -12.401 -21.635 1.00 96.12 84 GLU A 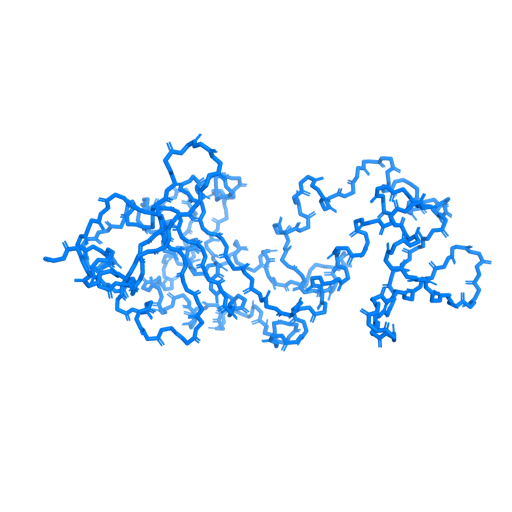CA 1
ATOM 640 C C . GLU A 1 84 ? 5.252 -10.893 -21.406 1.00 96.12 84 GLU A C 1
ATOM 642 O O . GLU A 1 84 ? 4.235 -10.204 -21.255 1.00 96.12 84 GLU A O 1
ATOM 647 N N . TYR A 1 85 ? 6.483 -10.393 -21.420 1.00 96.44 85 TYR A N 1
ATOM 648 C CA . TYR A 1 85 ? 6.818 -8.984 -21.264 1.00 96.44 85 TYR A CA 1
ATOM 649 C C . TYR A 1 85 ? 7.521 -8.465 -22.511 1.00 96.44 85 TYR A C 1
ATOM 651 O O . TYR A 1 85 ? 8.359 -9.150 -23.096 1.00 96.44 85 TYR A O 1
ATOM 659 N N . GLU A 1 86 ? 7.181 -7.245 -22.902 1.00 96.19 86 GLU A N 1
ATOM 660 C CA . GLU A 1 86 ? 7.807 -6.539 -24.008 1.00 96.19 86 GLU A CA 1
ATOM 661 C C . GLU A 1 86 ? 8.984 -5.716 -23.493 1.00 96.19 86 GLU A C 1
ATOM 663 O O . GLU A 1 86 ? 8.828 -4.809 -22.671 1.00 96.19 86 GLU A O 1
ATOM 668 N N . LEU A 1 87 ? 10.173 -6.054 -23.975 1.00 94.50 87 LEU A N 1
ATOM 669 C CA . LEU A 1 87 ? 11.439 -5.491 -23.545 1.00 94.50 87 LEU A CA 1
ATOM 670 C C . LEU A 1 87 ? 11.924 -4.467 -24.563 1.00 94.50 87 LEU A C 1
ATOM 672 O O . LEU A 1 87 ? 12.081 -4.784 -25.746 1.00 94.50 87 LEU A O 1
ATOM 676 N N . LYS A 1 88 ? 12.282 -3.277 -24.088 1.00 92.12 88 LYS A N 1
ATOM 677 C CA . LYS A 1 88 ? 13.109 -2.330 -24.833 1.00 92.12 88 LYS A CA 1
ATOM 678 C C . LYS A 1 88 ? 14.564 -2.545 -24.429 1.00 92.12 88 LYS A C 1
ATOM 680 O O . LYS A 1 88 ? 14.938 -2.229 -23.304 1.00 92.12 88 LYS A O 1
ATOM 685 N N . LYS A 1 89 ? 15.381 -3.108 -25.319 1.00 88.38 89 LYS A N 1
ATOM 686 C CA . LYS A 1 89 ? 16.819 -3.346 -25.081 1.00 88.38 89 LYS A CA 1
ATOM 687 C C . LYS A 1 89 ? 17.637 -2.117 -25.480 1.00 88.38 89 LYS A C 1
ATOM 689 O O . LYS A 1 89 ? 17.235 -1.392 -26.391 1.00 88.38 89 LYS A O 1
ATOM 694 N N . ASN A 1 90 ? 18.768 -1.869 -24.816 1.00 82.19 90 ASN A N 1
ATOM 695 C CA . ASN A 1 90 ? 19.599 -0.731 -25.203 1.00 82.19 90 ASN A CA 1
ATOM 696 C C . ASN A 1 90 ? 20.264 -0.957 -26.574 1.00 82.19 90 ASN A C 1
ATOM 698 O O . ASN A 1 90 ? 20.613 -2.084 -26.929 1.00 82.19 90 ASN A O 1
ATOM 702 N N . GLY A 1 91 ? 20.405 0.114 -27.357 1.00 79.75 91 GLY A N 1
ATOM 703 C CA . GLY A 1 91 ? 20.985 0.066 -28.703 1.00 79.75 91 GLY A CA 1
ATOM 704 C C . GLY A 1 91 ? 20.125 -0.645 -29.756 1.00 79.75 91 GLY A C 1
ATOM 705 O O . GLY A 1 91 ? 20.622 -0.926 -30.843 1.00 79.75 91 GLY A O 1
ATOM 706 N N . ARG A 1 92 ? 18.854 -0.954 -29.457 1.00 81.31 92 ARG A N 1
ATOM 707 C CA . ARG A 1 92 ? 17.902 -1.541 -30.413 1.00 81.31 92 ARG A CA 1
ATOM 708 C C . ARG A 1 92 ? 16.646 -0.683 -30.544 1.00 81.31 92 ARG A C 1
ATOM 710 O O . ARG A 1 92 ? 16.048 -0.267 -29.548 1.00 81.31 92 ARG A O 1
ATOM 717 N N . GLU A 1 93 ? 16.223 -0.439 -31.781 1.00 81.44 93 GLU A N 1
ATOM 718 C CA . GLU A 1 93 ? 14.965 0.266 -32.051 1.00 81.44 93 GLU A CA 1
ATOM 719 C C . GLU A 1 93 ? 13.749 -0.623 -31.791 1.00 81.44 93 GLU A C 1
ATOM 721 O O . GLU A 1 93 ? 12.774 -0.170 -31.194 1.00 81.44 93 GLU A O 1
ATOM 726 N N . GLU A 1 94 ? 13.836 -1.903 -32.129 1.00 88.94 94 GLU A N 1
ATOM 727 C CA . GLU A 1 94 ? 12.736 -2.846 -31.950 1.00 88.94 94 GLU A CA 1
ATOM 728 C C . GLU A 1 94 ? 12.627 -3.368 -30.512 1.00 88.94 94 GLU A C 1
ATOM 730 O O . GLU A 1 94 ? 13.617 -3.517 -29.783 1.00 88.94 94 GLU A O 1
ATOM 735 N N . THR A 1 95 ? 11.393 -3.661 -30.109 1.00 94.94 95 THR A N 1
ATOM 736 C CA . THR A 1 95 ? 11.061 -4.339 -28.858 1.00 94.94 95 THR A CA 1
ATOM 737 C C . THR A 1 95 ? 10.994 -5.851 -29.059 1.00 94.94 95 THR A C 1
ATOM 739 O O . THR A 1 95 ? 10.766 -6.347 -30.162 1.00 94.94 95 THR A O 1
ATOM 742 N N . VAL A 1 96 ? 11.208 -6.614 -27.985 1.00 94.69 96 VAL A N 1
ATOM 743 C CA . VAL A 1 96 ? 11.161 -8.086 -28.022 1.00 94.69 96 VAL A CA 1
ATOM 744 C C . VAL A 1 96 ? 10.242 -8.602 -26.928 1.00 94.69 96 VAL A C 1
ATOM 746 O O . VAL A 1 96 ? 10.322 -8.141 -25.794 1.00 94.69 96 VAL A O 1
ATOM 749 N N . TRP A 1 97 ? 9.396 -9.577 -27.252 1.00 96.19 97 TRP A N 1
ATOM 750 C CA . TRP A 1 97 ? 8.534 -10.249 -26.282 1.00 96.19 97 TRP A CA 1
ATOM 751 C C . TRP A 1 97 ? 9.227 -11.484 -25.714 1.00 96.19 97 TRP A C 1
ATOM 753 O O . TRP A 1 97 ? 9.565 -12.385 -26.474 1.00 96.19 97 TRP A O 1
ATOM 763 N N . GLU A 1 98 ? 9.384 -11.542 -24.393 1.00 95.88 98 GLU A N 1
ATOM 764 C CA . GLU A 1 98 ? 9.997 -12.678 -23.697 1.00 95.88 98 GLU A CA 1
ATOM 765 C C . GLU A 1 98 ? 9.085 -13.198 -22.569 1.00 95.88 98 GLU A C 1
ATOM 767 O O . GLU A 1 98 ? 8.483 -12.398 -21.842 1.00 95.88 98 GLU A O 1
ATOM 772 N N . PRO A 1 99 ? 8.977 -14.524 -22.360 1.00 95.38 99 PRO A N 1
ATOM 773 C CA . PRO A 1 99 ? 8.244 -15.089 -21.229 1.00 95.38 99 PRO A CA 1
ATOM 774 C C . PRO A 1 99 ? 8.874 -14.738 -19.876 1.00 95.38 99 PRO A C 1
ATOM 776 O O . PRO A 1 99 ? 10.096 -14.665 -19.737 1.00 95.38 99 PRO A O 1
ATOM 779 N N . LEU A 1 100 ? 8.059 -14.654 -18.820 1.00 94.06 100 LEU A N 1
ATOM 780 C CA . LEU A 1 100 ? 8.550 -14.448 -17.448 1.00 94.06 100 LEU A CA 1
ATOM 781 C C . LEU A 1 100 ? 9.585 -15.506 -17.021 1.00 94.06 100 LEU A C 1
ATOM 783 O O . LEU A 1 100 ? 10.537 -15.194 -16.311 1.00 94.06 100 LEU A O 1
ATOM 787 N N . ALA A 1 101 ? 9.409 -16.756 -17.459 1.00 93.12 101 ALA A N 1
ATOM 788 C CA . ALA A 1 101 ? 10.356 -17.834 -17.180 1.00 93.12 101 ALA A CA 1
ATOM 789 C C . ALA A 1 101 ? 11.735 -17.573 -17.811 1.00 93.12 101 ALA A C 1
ATOM 791 O O . ALA A 1 101 ? 12.754 -17.831 -17.174 1.00 93.12 101 ALA A O 1
ATOM 792 N N . TYR A 1 102 ? 11.767 -17.006 -19.022 1.00 93.44 102 TYR A N 1
ATOM 793 C CA . TYR A 1 102 ? 13.010 -16.620 -19.680 1.00 93.44 102 TYR A CA 1
ATOM 794 C C . TYR A 1 102 ? 13.722 -15.518 -18.893 1.00 93.44 102 TYR A C 1
ATOM 796 O O . TYR A 1 102 ? 14.905 -15.665 -18.596 1.00 93.44 102 TYR A O 1
ATOM 804 N N . LEU A 1 103 ? 12.994 -14.470 -18.485 1.00 92.38 103 LEU A N 1
ATOM 805 C CA . LEU A 1 103 ? 13.554 -13.371 -17.691 1.00 92.38 103 LEU A CA 1
ATOM 806 C C . LEU A 1 103 ? 14.172 -13.875 -16.385 1.00 92.38 103 LEU A C 1
ATOM 808 O O . LEU A 1 103 ? 15.319 -13.559 -16.085 1.00 92.38 103 LEU A O 1
ATOM 812 N N . ARG A 1 104 ? 13.462 -14.736 -15.653 1.00 92.44 104 ARG A N 1
ATOM 813 C CA . ARG A 1 104 ? 13.968 -15.316 -14.400 1.00 92.44 104 ARG A CA 1
ATOM 814 C C . ARG A 1 104 ? 15.255 -16.125 -14.574 1.00 92.44 104 ARG A C 1
ATOM 816 O O . ARG A 1 104 ? 16.058 -16.157 -13.652 1.00 92.44 104 ARG A O 1
ATOM 823 N N . ALA A 1 105 ? 15.428 -16.792 -15.714 1.00 92.88 105 ALA A N 1
ATOM 824 C CA . ALA A 1 105 ? 16.569 -17.670 -15.964 1.00 92.88 105 ALA A CA 1
ATOM 825 C C . ALA A 1 105 ? 17.761 -16.972 -16.648 1.00 92.88 105 ALA A C 1
ATOM 827 O O . ALA A 1 105 ? 18.890 -17.421 -16.486 1.00 92.88 105 ALA A O 1
ATOM 828 N N . HIS A 1 106 ? 17.528 -15.895 -17.409 1.00 89.69 106 HIS A N 1
ATOM 829 C CA . HIS A 1 106 ? 18.533 -15.313 -18.314 1.00 89.69 106 HIS A CA 1
ATOM 830 C C . HIS A 1 106 ? 18.791 -13.819 -18.088 1.00 89.69 106 HIS A C 1
ATOM 832 O O . HIS A 1 106 ? 19.473 -13.187 -18.896 1.00 89.69 106 HIS A O 1
ATOM 838 N N . THR A 1 107 ? 18.231 -13.222 -17.035 1.00 87.81 107 THR A N 1
ATOM 839 C CA . THR A 1 107 ? 18.431 -11.799 -16.726 1.00 87.81 107 THR A CA 1
ATOM 840 C C . THR A 1 107 ? 18.850 -11.583 -15.277 1.00 87.81 107 THR A C 1
ATOM 842 O O . THR A 1 107 ? 18.854 -12.508 -14.468 1.00 87.81 107 THR A O 1
ATOM 845 N N . ASN A 1 108 ? 19.268 -10.358 -14.968 1.00 87.62 108 ASN A N 1
ATOM 846 C CA . ASN A 1 108 ? 19.727 -9.959 -13.643 1.00 87.62 108 ASN A CA 1
ATOM 847 C C . ASN A 1 108 ? 18.569 -9.451 -12.760 1.00 87.62 108 ASN A C 1
ATOM 849 O O . ASN A 1 108 ? 17.426 -9.295 -13.202 1.00 87.62 108 ASN A O 1
ATOM 853 N N . SER A 1 109 ? 18.881 -9.162 -11.493 1.00 89.38 109 SER A N 1
ATOM 854 C CA . SER A 1 109 ? 17.939 -8.578 -10.527 1.00 89.38 109 SER A CA 1
ATOM 855 C C . SER A 1 109 ? 17.300 -7.290 -11.041 1.00 89.38 109 SER A C 1
ATOM 857 O O . SER A 1 109 ? 16.103 -7.084 -10.851 1.00 89.38 109 SER A O 1
ATOM 859 N N . TYR A 1 110 ? 18.068 -6.465 -11.750 1.00 89.38 110 TYR A N 1
ATOM 860 C CA . TYR A 1 110 ? 17.601 -5.218 -12.341 1.00 89.38 110 TYR A CA 1
ATOM 861 C C . TYR A 1 110 ? 16.405 -5.419 -13.282 1.00 89.38 110 TYR A C 1
ATOM 863 O O . TYR A 1 110 ? 15.361 -4.788 -13.106 1.00 89.38 110 TYR A O 1
ATOM 871 N N . ALA A 1 111 ? 16.504 -6.347 -14.238 1.00 89.56 111 ALA A N 1
ATOM 872 C CA . ALA A 1 111 ? 15.409 -6.645 -15.159 1.00 89.56 111 ALA A CA 1
ATOM 873 C C . ALA A 1 111 ? 14.149 -7.131 -14.423 1.00 89.56 111 ALA A C 1
ATOM 875 O O . ALA A 1 111 ? 13.031 -6.734 -14.761 1.00 89.56 111 ALA A O 1
ATOM 876 N N . MET A 1 112 ? 14.324 -7.931 -13.369 1.00 92.00 112 MET A N 1
ATOM 877 C CA . MET A 1 112 ? 13.215 -8.377 -12.525 1.00 92.00 112 MET A CA 1
ATOM 878 C C . MET A 1 112 ? 12.565 -7.222 -11.750 1.00 92.00 112 MET A C 1
ATOM 880 O O . MET A 1 112 ? 11.339 -7.182 -11.647 1.00 92.00 112 MET A O 1
ATOM 884 N N . LYS A 1 113 ? 13.339 -6.243 -11.270 1.00 90.69 113 LYS A N 1
ATOM 885 C CA . LYS A 1 113 ? 12.799 -5.027 -10.636 1.00 90.69 113 LYS A CA 1
ATOM 886 C C . LYS A 1 113 ? 11.986 -4.190 -11.619 1.00 90.69 113 LYS A C 1
ATOM 888 O O . LYS A 1 113 ? 10.921 -3.698 -11.250 1.00 90.69 113 LYS A O 1
ATOM 893 N N . LEU A 1 114 ? 12.420 -4.077 -12.878 1.00 89.25 114 LEU A N 1
ATOM 894 C CA . LEU A 1 114 ? 11.635 -3.399 -13.917 1.00 89.25 114 LEU A CA 1
ATOM 895 C C . LEU A 1 114 ? 10.297 -4.102 -14.183 1.00 89.25 114 LEU A C 1
ATOM 897 O O . LEU A 1 114 ? 9.279 -3.429 -14.328 1.00 89.25 114 LEU A O 1
ATOM 901 N N . VAL A 1 115 ? 10.278 -5.440 -14.197 1.00 91.50 115 VAL A N 1
ATOM 902 C CA . VAL A 1 115 ? 9.035 -6.225 -14.312 1.00 91.50 115 VAL A CA 1
ATOM 903 C C . VAL A 1 115 ? 8.086 -5.922 -13.154 1.00 91.50 115 VAL A C 1
ATOM 905 O O . VAL A 1 115 ? 6.912 -5.642 -13.386 1.00 91.50 115 VAL A O 1
ATOM 908 N N . LEU A 1 116 ? 8.586 -5.932 -11.915 1.00 89.44 116 LEU A N 1
ATOM 909 C CA . LEU A 1 116 ? 7.765 -5.665 -10.729 1.00 89.44 116 LEU A CA 1
ATOM 910 C C . LEU A 1 116 ? 7.191 -4.242 -10.731 1.00 89.44 116 LEU A C 1
ATOM 912 O O . LEU A 1 116 ? 6.014 -4.060 -10.421 1.00 89.44 116 LEU A O 1
ATOM 916 N N . ARG A 1 117 ? 7.992 -3.245 -11.126 1.00 87.19 117 ARG A N 1
ATOM 917 C CA . ARG A 1 117 ? 7.540 -1.852 -11.280 1.00 87.19 117 ARG A CA 1
ATOM 918 C C . ARG A 1 117 ? 6.470 -1.714 -12.358 1.00 87.19 117 ARG A C 1
ATOM 920 O O . ARG A 1 117 ? 5.473 -1.034 -12.141 1.00 87.19 117 ARG A O 1
ATOM 927 N N . PHE A 1 118 ? 6.657 -2.375 -13.498 1.00 87.81 118 PHE A N 1
ATOM 928 C CA . PHE A 1 118 ? 5.690 -2.345 -14.591 1.00 87.81 118 PHE A CA 1
ATOM 929 C C . PHE A 1 118 ? 4.360 -2.997 -14.202 1.00 87.81 118 PHE A C 1
ATOM 931 O O . PHE A 1 118 ? 3.298 -2.436 -14.471 1.00 87.81 118 PHE A O 1
ATOM 938 N N . ASP A 1 119 ? 4.406 -4.151 -13.533 1.00 87.19 119 ASP A N 1
ATOM 939 C CA . ASP A 1 119 ? 3.209 -4.813 -13.012 1.00 87.19 119 ASP A CA 1
ATOM 940 C C . ASP A 1 119 ? 2.455 -3.903 -12.030 1.00 87.19 119 ASP A C 1
ATOM 942 O O . ASP A 1 119 ? 1.228 -3.829 -12.087 1.00 87.19 119 ASP A O 1
ATOM 946 N N . GLU A 1 120 ? 3.164 -3.187 -11.153 1.00 81.75 120 GLU A N 1
ATOM 947 C CA . GLU A 1 120 ? 2.533 -2.254 -10.215 1.00 81.75 120 GLU A CA 1
ATOM 948 C C . GLU A 1 120 ? 1.904 -1.050 -10.924 1.00 81.75 120 GLU A C 1
ATOM 950 O O . GLU A 1 120 ? 0.767 -0.684 -10.627 1.00 81.75 120 GLU A O 1
ATOM 955 N N . MET A 1 121 ? 2.585 -0.488 -11.924 1.00 80.00 121 MET A N 1
ATOM 956 C CA . MET A 1 121 ? 2.037 0.581 -12.760 1.00 80.00 121 MET A CA 1
ATOM 957 C C . MET A 1 121 ? 0.765 0.131 -13.493 1.00 80.00 121 MET A C 1
ATOM 959 O O . MET A 1 121 ? -0.218 0.871 -13.530 1.00 80.00 121 MET A O 1
ATOM 963 N N . GLN A 1 122 ? 0.737 -1.093 -14.036 1.00 80.62 122 GLN A N 1
ATOM 964 C CA . GLN A 1 122 ? -0.475 -1.642 -14.649 1.00 80.62 122 GLN A CA 1
ATOM 965 C C . GLN A 1 122 ? -1.608 -1.804 -13.635 1.00 80.62 122 GLN A C 1
ATOM 967 O O . GLN A 1 122 ? -2.734 -1.412 -13.933 1.00 80.62 122 GLN A O 1
ATOM 972 N N . ARG A 1 123 ? -1.330 -2.313 -12.428 1.00 78.06 123 ARG A N 1
ATOM 973 C CA . ARG A 1 123 ? -2.348 -2.419 -11.367 1.00 78.06 123 ARG A CA 1
ATOM 974 C C . ARG A 1 123 ? -2.907 -1.055 -10.981 1.00 78.06 123 ARG A C 1
ATOM 976 O O . ARG A 1 123 ? -4.121 -0.919 -10.851 1.00 78.06 123 ARG A O 1
ATOM 983 N N . ALA A 1 124 ? -2.044 -0.051 -10.831 1.00 73.38 124 ALA A N 1
ATOM 984 C CA . ALA A 1 124 ? -2.461 1.314 -10.534 1.00 73.38 124 ALA A CA 1
ATOM 985 C C . ALA A 1 124 ? -3.321 1.905 -11.666 1.00 73.38 124 ALA A C 1
ATOM 987 O O . ALA A 1 124 ? -4.301 2.602 -11.402 1.00 73.38 124 ALA A O 1
ATOM 988 N N . ALA A 1 125 ? -3.003 1.606 -12.927 1.00 74.62 125 ALA A N 1
ATOM 989 C CA . ALA A 1 125 ? -3.821 2.013 -14.066 1.00 74.62 125 ALA A CA 1
ATOM 990 C C . ALA A 1 125 ? -5.193 1.318 -14.078 1.00 74.62 125 ALA A C 1
ATOM 992 O O . ALA A 1 125 ? -6.217 1.987 -14.222 1.00 74.62 125 ALA A O 1
ATOM 993 N N . GLU A 1 126 ? -5.230 0.001 -13.864 1.00 74.00 126 GLU A N 1
ATOM 994 C CA . GLU A 1 126 ? -6.459 -0.803 -13.841 1.00 74.00 126 GLU A CA 1
ATOM 995 C C . GLU A 1 126 ? -7.398 -0.430 -12.682 1.00 74.00 126 GLU A C 1
ATOM 997 O O . GLU A 1 126 ? -8.615 -0.418 -12.865 1.00 74.00 126 GLU A O 1
ATOM 1002 N N . SER A 1 127 ? -6.868 -0.073 -11.505 1.00 66.75 127 SER A N 1
ATOM 1003 C CA . SER A 1 127 ? -7.682 0.348 -10.351 1.00 66.75 127 SER A CA 1
ATOM 1004 C C . SER A 1 127 ? -8.222 1.782 -10.458 1.00 66.75 127 SER A C 1
ATOM 1006 O O . SER A 1 127 ? -8.947 2.253 -9.577 1.00 66.75 127 SER A O 1
ATOM 1008 N N . GLY A 1 128 ? -7.873 2.502 -11.531 1.00 63.47 128 GLY A N 1
ATOM 1009 C CA . GLY A 1 128 ? -8.162 3.925 -11.685 1.00 63.47 128 GLY A CA 1
ATOM 1010 C C . GLY A 1 128 ? -7.306 4.821 -10.782 1.00 63.47 128 GLY A C 1
ATOM 1011 O O . GLY A 1 128 ? -7.559 6.024 -10.712 1.00 63.47 128 GLY A O 1
ATOM 1012 N N . MET A 1 129 ? -6.289 4.272 -10.104 1.00 61.28 129 MET A N 1
ATOM 1013 C CA . MET A 1 129 ? -5.325 5.040 -9.308 1.00 61.28 129 MET A CA 1
ATOM 1014 C C . MET A 1 129 ? -4.403 5.909 -10.139 1.00 61.28 129 MET A C 1
ATOM 1016 O O . MET A 1 129 ? -4.148 7.039 -9.734 1.00 61.28 129 MET A O 1
ATOM 1020 N N . ALA A 1 130 ? -4.002 5.460 -11.330 1.00 55.88 130 ALA A N 1
ATOM 1021 C CA . ALA A 1 130 ? -3.268 6.302 -12.277 1.00 55.88 130 ALA A CA 1
ATOM 1022 C C . ALA A 1 130 ? -4.042 7.585 -12.642 1.00 55.88 130 ALA A C 1
ATOM 1024 O O . ALA A 1 130 ? -3.462 8.544 -13.139 1.00 55.88 130 ALA A O 1
ATOM 1025 N N . VAL A 1 131 ? -5.355 7.608 -12.380 1.00 57.38 131 VAL A N 1
ATOM 1026 C CA . VAL A 1 131 ? -6.254 8.729 -12.661 1.00 57.38 131 VAL A CA 1
ATOM 1027 C C . VAL A 1 131 ? -6.719 9.432 -11.380 1.00 57.38 131 VAL A C 1
ATOM 1029 O O . VAL A 1 131 ? -7.367 10.467 -11.485 1.00 57.38 131 VAL A O 1
ATOM 1032 N N . ARG A 1 132 ? -6.413 8.938 -10.165 1.00 74.62 132 ARG A N 1
ATOM 1033 C CA . ARG A 1 132 ? -6.837 9.600 -8.918 1.00 74.62 132 ARG A CA 1
ATOM 1034 C C . ARG A 1 132 ? -5.863 10.727 -8.575 1.00 74.62 132 ARG A C 1
ATOM 1036 O O . ARG A 1 132 ? -4.777 10.457 -8.065 1.00 74.62 132 ARG A O 1
ATOM 1043 N N . PRO A 1 133 ? -6.234 12.002 -8.779 1.00 74.25 133 PRO A N 1
ATOM 1044 C CA . PRO A 1 133 ? -5.303 13.083 -8.533 1.00 74.25 133 PRO A CA 1
ATOM 1045 C C . PRO A 1 133 ? -5.160 13.297 -7.024 1.00 74.25 133 PRO A C 1
ATOM 1047 O O . PRO A 1 133 ? -6.148 13.508 -6.319 1.00 74.25 133 PRO A O 1
ATOM 1050 N N . ALA A 1 134 ? -3.931 13.343 -6.512 1.00 82.00 134 ALA A N 1
ATOM 1051 C CA . ALA A 1 134 ? -3.663 13.715 -5.121 1.00 82.00 134 ALA A CA 1
ATOM 1052 C C . ALA A 1 134 ? -3.803 15.236 -4.891 1.00 82.00 134 ALA A C 1
ATOM 1054 O O . ALA A 1 134 ? -2.945 15.885 -4.288 1.00 82.00 134 ALA A O 1
ATOM 1055 N N . THR A 1 135 ? -4.884 15.847 -5.391 1.00 86.12 135 THR A N 1
ATOM 1056 C CA . THR A 1 135 ? -5.188 17.258 -5.122 1.00 86.12 135 THR A CA 1
ATOM 1057 C C . THR A 1 135 ? -5.531 17.456 -3.648 1.00 86.12 135 THR A C 1
ATOM 1059 O O . THR A 1 135 ? -5.992 16.543 -2.968 1.00 86.12 135 THR A O 1
ATOM 1062 N N . THR A 1 136 ? -5.355 18.673 -3.128 1.00 89.56 136 THR A N 1
ATOM 1063 C CA . THR A 1 136 ? -5.703 18.976 -1.728 1.00 89.56 136 THR A CA 1
ATOM 1064 C C . THR A 1 136 ? -7.159 18.633 -1.402 1.00 89.56 136 THR A C 1
ATOM 1066 O O . THR A 1 136 ? -7.430 18.129 -0.317 1.00 89.56 136 THR A O 1
ATOM 1069 N N . LEU A 1 137 ? -8.091 18.898 -2.324 1.00 91.12 137 LEU A N 1
ATOM 1070 C CA . LEU A 1 137 ? -9.513 18.640 -2.106 1.00 91.12 137 LEU A CA 1
ATOM 1071 C C . LEU A 1 137 ? -9.798 17.139 -1.988 1.00 91.12 137 LEU A C 1
ATOM 1073 O O . LEU A 1 137 ? -10.417 16.721 -1.013 1.00 91.12 137 LEU A O 1
ATOM 1077 N N . GLU A 1 138 ? -9.294 16.346 -2.935 1.00 89.94 138 GLU A N 1
ATOM 1078 C CA . GLU A 1 138 ? -9.470 14.889 -2.961 1.00 89.94 138 GLU A CA 1
ATOM 1079 C C . GLU A 1 138 ? -8.862 14.235 -1.711 1.00 89.94 138 GLU A C 1
ATOM 1081 O O . GLU A 1 138 ? -9.497 13.412 -1.050 1.00 89.94 138 GLU A O 1
ATOM 1086 N N . VAL A 1 139 ? -7.657 14.666 -1.319 1.00 92.25 139 VAL A N 1
ATOM 1087 C CA . VAL A 1 139 ? -6.993 14.166 -0.108 1.00 92.25 139 VAL A CA 1
ATOM 1088 C C . VAL A 1 139 ? -7.803 14.489 1.150 1.00 92.25 139 VAL A C 1
ATOM 1090 O O . VAL A 1 139 ? -7.981 13.621 2.001 1.00 92.25 139 VAL A O 1
ATOM 1093 N N . LEU A 1 140 ? -8.345 15.706 1.275 1.00 94.81 140 LEU A N 1
ATOM 1094 C CA . LEU A 1 140 ? -9.186 16.069 2.422 1.00 94.81 140 LEU A CA 1
ATOM 1095 C C . LEU A 1 140 ? -10.506 15.286 2.458 1.00 94.81 140 LEU A C 1
ATOM 1097 O O . LEU A 1 140 ? -10.946 14.899 3.541 1.00 94.81 140 LEU A O 1
ATOM 1101 N N . GLN A 1 141 ? -11.137 15.052 1.304 1.00 93.94 141 GLN A N 1
ATOM 1102 C CA . GLN A 1 141 ? -12.355 14.241 1.216 1.00 93.94 141 GLN A CA 1
ATOM 1103 C C . GLN A 1 141 ? -12.093 12.801 1.656 1.00 93.94 141 GLN A C 1
ATOM 1105 O O . GLN A 1 141 ? -12.859 12.256 2.449 1.00 93.94 141 GLN A O 1
ATOM 1110 N N . HIS A 1 142 ? -10.974 12.221 1.220 1.00 93.06 142 HIS A N 1
ATOM 1111 C CA . HIS A 1 142 ? -10.540 10.894 1.647 1.00 93.06 142 HIS A CA 1
ATOM 1112 C C . HIS A 1 142 ? -10.259 10.832 3.147 1.00 93.06 142 HIS A C 1
ATOM 1114 O O . HIS A 1 142 ? -10.792 9.979 3.846 1.00 93.06 142 HIS A O 1
ATOM 1120 N N . PHE A 1 143 ? -9.479 11.776 3.672 1.00 95.38 143 PHE A N 1
ATOM 1121 C CA . PHE A 1 143 ? -9.144 11.856 5.095 1.00 95.38 143 PHE A CA 1
ATOM 1122 C C . PHE A 1 143 ? -10.360 11.995 6.007 1.00 95.38 143 PHE A C 1
ATOM 1124 O O . PHE A 1 143 ? -10.366 11.444 7.110 1.00 95.38 143 PHE A O 1
ATOM 1131 N N . LYS A 1 144 ? -11.427 12.644 5.535 1.00 93.38 144 LYS A N 1
ATOM 1132 C CA . LYS A 1 144 ? -12.686 12.729 6.275 1.00 93.38 144 LYS A CA 1
ATOM 1133 C C . LYS A 1 144 ? -13.294 11.348 6.559 1.00 93.38 144 LYS A C 1
ATOM 1135 O O . LYS A 1 144 ? -13.858 11.175 7.636 1.00 93.38 144 LYS A O 1
ATOM 1140 N N . LEU A 1 145 ? -13.137 10.372 5.658 1.00 90.12 145 LEU A N 1
ATOM 1141 C CA . LEU A 1 145 ? -13.625 8.995 5.850 1.00 90.12 145 LEU A CA 1
ATOM 1142 C C . LEU A 1 145 ? -12.934 8.284 7.023 1.00 90.12 145 LEU A C 1
ATOM 1144 O O . LEU A 1 145 ? -13.524 7.413 7.647 1.00 90.12 145 LEU A O 1
ATOM 1148 N N . PHE A 1 146 ? -11.712 8.703 7.357 1.00 91.00 146 PHE A N 1
ATOM 1149 C CA . PHE A 1 146 ? -10.915 8.172 8.466 1.00 91.00 146 PHE A CA 1
ATOM 1150 C C . PHE A 1 146 ? -10.957 9.082 9.703 1.00 91.00 146 PHE A C 1
ATOM 1152 O O . PHE A 1 146 ? -10.140 8.949 10.611 1.00 91.00 146 PHE A O 1
ATOM 1159 N N . GLY A 1 147 ? -11.875 10.056 9.744 1.00 90.56 147 GLY A N 1
ATOM 1160 C CA . GLY A 1 147 ? -12.005 10.988 10.866 1.00 90.56 147 GLY A CA 1
ATOM 1161 C C . GLY A 1 147 ? -10.818 11.947 11.027 1.00 90.56 147 GLY A C 1
ATOM 1162 O O . GLY A 1 147 ? -10.600 12.480 12.116 1.00 90.56 147 GLY A O 1
ATOM 1163 N N . ILE A 1 148 ? -10.035 12.174 9.970 1.00 93.75 148 ILE A N 1
ATOM 1164 C CA . ILE A 1 148 ? -8.911 13.115 9.972 1.00 93.75 148 ILE A CA 1
ATOM 1165 C C . ILE A 1 148 ? -9.436 14.480 9.516 1.00 93.75 148 ILE A C 1
ATOM 1167 O O . ILE A 1 148 ? -9.803 14.686 8.359 1.00 93.75 148 ILE A O 1
ATOM 1171 N N . SER A 1 149 ? -9.487 15.438 10.443 1.00 95.19 149 SER A N 1
ATOM 1172 C CA . SER A 1 149 ? -9.928 16.804 10.140 1.00 95.19 149 SER A CA 1
ATOM 1173 C C . SER A 1 149 ? -8.901 17.560 9.292 1.00 95.19 149 SER A C 1
ATOM 1175 O O . SER A 1 149 ? -7.712 17.241 9.294 1.00 95.19 149 SER A O 1
ATOM 1177 N N . ARG A 1 150 ? -9.326 18.647 8.630 1.00 96.00 150 ARG A N 1
ATOM 1178 C CA . ARG A 1 150 ? -8.406 19.537 7.897 1.00 96.00 150 ARG A CA 1
ATOM 1179 C C . ARG A 1 150 ? -7.265 20.049 8.781 1.00 96.00 150 ARG A C 1
ATOM 1181 O O . ARG A 1 150 ? -6.153 20.200 8.289 1.00 96.00 150 ARG A O 1
ATOM 1188 N N . ARG A 1 151 ? -7.518 20.305 10.068 1.00 96.00 151 ARG A N 1
ATOM 1189 C CA . ARG A 1 151 ? -6.475 20.728 11.012 1.00 96.00 151 ARG A CA 1
ATOM 1190 C C . ARG A 1 151 ? -5.420 19.634 11.181 1.00 96.00 151 ARG A C 1
ATOM 1192 O O . ARG A 1 151 ? -4.245 19.905 10.960 1.00 96.00 151 ARG A O 1
ATOM 1199 N N . LEU A 1 152 ? -5.849 18.410 11.499 1.00 95.31 152 LEU A N 1
ATOM 1200 C CA . LEU A 1 152 ? -4.947 17.264 11.667 1.00 95.31 152 LEU A CA 1
ATOM 1201 C C . LEU A 1 152 ? -4.184 16.950 10.377 1.00 95.31 152 LEU A C 1
ATOM 1203 O O . LEU A 1 152 ? -2.986 16.710 10.424 1.00 95.31 152 LEU A O 1
ATOM 1207 N N . ALA A 1 153 ? -4.844 17.048 9.219 1.00 96.38 153 ALA A N 1
ATOM 1208 C CA . ALA A 1 153 ? -4.222 16.810 7.919 1.00 96.38 153 ALA A CA 1
ATOM 1209 C C . ALA A 1 153 ? -3.042 17.753 7.610 1.00 96.38 153 ALA A C 1
ATOM 1211 O O . ALA A 1 153 ? -2.198 17.399 6.793 1.00 96.38 153 ALA A O 1
ATOM 1212 N N . ASN A 1 154 ? -2.990 18.932 8.242 1.00 95.94 154 ASN A N 1
ATOM 1213 C CA . ASN A 1 154 ? -1.926 19.930 8.073 1.00 95.94 154 ASN A CA 1
ATOM 1214 C C . ASN A 1 154 ? -1.014 20.061 9.308 1.00 95.94 154 ASN A C 1
ATOM 1216 O O . ASN A 1 154 ? -0.135 20.914 9.317 1.00 95.94 154 ASN A O 1
ATOM 1220 N N . THR A 1 155 ? -1.227 19.260 10.355 1.00 95.75 155 THR A N 1
ATOM 1221 C CA . THR A 1 155 ? -0.319 19.189 11.511 1.00 95.75 155 THR A CA 1
ATOM 1222 C C . THR A 1 155 ? 0.822 18.231 11.191 1.00 95.75 155 THR A C 1
ATOM 1224 O O . THR A 1 155 ? 0.604 17.253 10.483 1.00 95.75 155 THR A O 1
ATOM 1227 N N . GLU A 1 156 ? 2.026 18.499 11.690 1.00 96.06 156 GLU A N 1
ATOM 1228 C CA . GLU A 1 156 ? 3.155 17.575 11.547 1.00 96.06 156 GLU A CA 1
ATOM 1229 C C . GLU A 1 156 ? 2.840 16.214 12.173 1.00 96.06 156 GLU A C 1
ATOM 1231 O O . GLU A 1 156 ? 2.237 16.128 13.247 1.00 96.06 156 GLU A O 1
ATOM 1236 N N . LEU A 1 157 ? 3.279 15.143 11.514 1.00 94.50 157 LEU A N 1
ATOM 1237 C CA . LEU A 1 157 ? 3.094 13.768 11.967 1.00 94.50 157 LEU A CA 1
ATOM 1238 C C . LEU A 1 157 ? 3.708 13.537 13.356 1.00 94.50 157 LEU A C 1
ATOM 1240 O O . LEU A 1 157 ? 3.138 12.785 14.146 1.00 94.50 157 LEU A O 1
ATOM 1244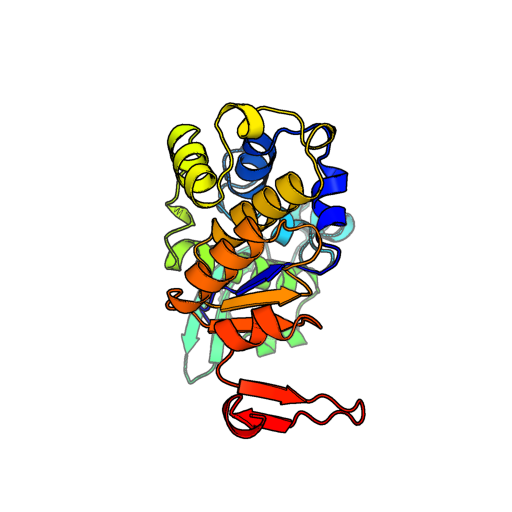 N N . ALA A 1 158 ? 4.804 14.227 13.691 1.00 93.69 158 ALA A N 1
ATOM 1245 C CA . ALA A 1 158 ? 5.408 14.229 15.025 1.00 93.69 158 ALA A CA 1
ATOM 1246 C C . ALA A 1 158 ? 4.425 14.636 16.136 1.00 93.69 158 ALA A C 1
ATOM 1248 O O . ALA A 1 158 ? 4.455 14.061 17.222 1.00 93.69 158 ALA A O 1
ATOM 1249 N N . GLY A 1 159 ? 3.544 15.603 15.858 1.00 92.06 159 GLY A N 1
ATOM 1250 C CA . GLY A 1 159 ? 2.596 16.163 16.823 1.00 92.06 159 GLY A CA 1
ATOM 1251 C C . GLY A 1 159 ? 1.275 15.399 16.942 1.00 92.06 159 GLY A C 1
ATOM 1252 O O . GLY A 1 159 ? 0.417 15.795 17.729 1.00 92.06 159 GLY A O 1
ATOM 1253 N N . LEU A 1 160 ? 1.080 14.334 16.160 1.00 92.00 160 LEU A N 1
ATOM 1254 C CA . LEU A 1 160 ? -0.126 13.511 16.222 1.00 92.00 160 LEU A CA 1
ATOM 1255 C C . LEU A 1 160 ? -0.031 12.455 17.327 1.00 92.00 160 LEU A C 1
ATOM 1257 O O . LEU A 1 160 ? 1.031 11.874 17.564 1.00 92.00 160 LEU A O 1
ATOM 1261 N N . SER A 1 161 ? -1.168 12.153 17.957 1.00 89.75 161 SER A N 1
ATOM 1262 C CA . SER A 1 161 ? -1.266 10.993 18.846 1.00 89.75 161 SER A CA 1
ATOM 1263 C C . SER A 1 161 ? -1.121 9.686 18.062 1.00 89.75 161 SER A C 1
ATOM 1265 O O . SER A 1 161 ? -1.338 9.641 16.849 1.00 89.75 161 SER A O 1
ATOM 1267 N N . ASP A 1 162 ? -0.806 8.593 18.751 1.00 83.94 162 ASP A N 1
ATOM 1268 C CA . ASP A 1 162 ? -0.613 7.297 18.091 1.00 83.94 162 ASP A CA 1
ATOM 1269 C C . ASP A 1 162 ? -1.882 6.793 17.388 1.00 83.94 162 ASP A C 1
ATOM 1271 O O . ASP A 1 162 ? -1.807 6.299 16.262 1.00 83.94 162 ASP A O 1
ATOM 1275 N N . GLY A 1 163 ? -3.064 7.028 17.965 1.00 85.19 163 GLY A N 1
ATOM 1276 C CA . GLY A 1 163 ? -4.333 6.726 17.297 1.00 85.19 163 GLY A CA 1
ATOM 1277 C C . GLY A 1 163 ? -4.578 7.581 16.050 1.00 85.19 163 GLY A C 1
ATOM 1278 O O . GLY A 1 163 ? -5.074 7.086 15.038 1.00 85.19 163 GLY A O 1
ATOM 1279 N N . GLN A 1 164 ? -4.171 8.856 16.061 1.00 90.38 164 GLN A N 1
ATOM 1280 C CA . GLN A 1 164 ? -4.254 9.719 14.877 1.00 90.38 164 GLN A CA 1
ATOM 1281 C C . GLN A 1 164 ? -3.288 9.262 13.779 1.00 90.38 164 GLN A C 1
ATOM 1283 O O . GLN A 1 164 ? -3.677 9.219 12.613 1.00 90.38 164 GLN A O 1
ATOM 1288 N N . LYS A 1 165 ? -2.063 8.866 14.139 1.00 89.12 165 LYS A N 1
ATOM 1289 C CA . LYS A 1 165 ? -1.091 8.270 13.209 1.00 89.12 165 LYS A CA 1
ATOM 1290 C C . LYS A 1 165 ? -1.628 6.978 12.592 1.00 89.12 165 LYS A C 1
ATOM 1292 O O . LYS A 1 165 ? -1.538 6.813 11.379 1.00 89.12 165 LYS A O 1
ATOM 1297 N N . CYS A 1 166 ? -2.257 6.113 13.390 1.00 86.69 166 CYS A N 1
ATOM 1298 C CA . CYS A 1 166 ? -2.905 4.893 12.902 1.00 86.69 166 CYS A CA 1
ATOM 1299 C C . CYS A 1 166 ? -3.986 5.204 11.850 1.00 86.69 166 CYS A C 1
ATOM 1301 O O . CYS A 1 166 ? -3.987 4.627 10.764 1.00 86.69 166 CYS A O 1
ATOM 1303 N N . ARG A 1 167 ? -4.841 6.207 12.096 1.00 89.12 167 ARG A N 1
ATOM 1304 C CA . ARG A 1 167 ? -5.836 6.660 11.105 1.00 89.12 167 ARG A CA 1
ATOM 1305 C C . ARG A 1 167 ? -5.190 7.169 9.811 1.00 89.12 167 ARG A C 1
ATOM 1307 O O . ARG A 1 167 ? -5.733 6.923 8.738 1.00 89.12 167 ARG A O 1
ATOM 1314 N N . VAL A 1 168 ? -4.046 7.858 9.886 1.00 91.94 168 VAL A N 1
ATOM 1315 C CA . VAL A 1 168 ? -3.302 8.326 8.696 1.00 91.94 168 VAL A CA 1
ATOM 1316 C C . VAL A 1 168 ? -2.753 7.152 7.891 1.00 91.94 168 VAL A C 1
ATOM 1318 O O . VAL A 1 168 ? -2.881 7.149 6.669 1.00 91.94 168 VAL A O 1
ATOM 1321 N N . VAL A 1 169 ? -2.193 6.148 8.566 1.00 89.06 169 VAL A N 1
ATOM 1322 C CA . VAL A 1 169 ? -1.720 4.908 7.939 1.00 89.06 169 VAL A CA 1
ATOM 1323 C C . VAL A 1 169 ? -2.865 4.190 7.233 1.00 89.06 169 VAL A C 1
ATOM 1325 O O . VAL A 1 169 ? -2.761 3.903 6.044 1.00 89.06 169 VAL A O 1
ATOM 1328 N N . LEU A 1 170 ? -3.987 3.970 7.926 1.00 88.62 170 LEU A N 1
ATOM 1329 C CA . LEU A 1 170 ? -5.176 3.358 7.331 1.00 88.62 170 LEU A CA 1
ATOM 1330 C C . LEU A 1 170 ? -5.652 4.168 6.119 1.00 88.62 170 LEU A C 1
ATOM 1332 O O . LEU A 1 170 ? -5.868 3.609 5.045 1.00 88.62 170 LEU A O 1
ATOM 1336 N N . ALA A 1 171 ? -5.726 5.495 6.237 1.00 91.25 171 ALA A N 1
ATOM 1337 C CA . ALA A 1 171 ? -6.088 6.346 5.113 1.00 91.25 171 ALA A CA 1
ATOM 1338 C C . ALA A 1 171 ? -5.122 6.183 3.929 1.00 91.25 171 ALA A C 1
ATOM 1340 O O . ALA A 1 171 ? -5.574 6.090 2.788 1.00 91.25 171 ALA A O 1
ATOM 1341 N N . ALA A 1 172 ? -3.813 6.105 4.169 1.00 89.31 172 ALA A N 1
ATOM 1342 C CA . ALA A 1 172 ? -2.833 5.881 3.115 1.00 89.31 172 ALA A CA 1
ATOM 1343 C C . ALA A 1 172 ? -2.981 4.501 2.467 1.00 89.31 172 ALA A C 1
ATOM 1345 O O . ALA A 1 172 ? -2.972 4.415 1.243 1.00 89.31 172 ALA A O 1
ATOM 1346 N N . CYS A 1 173 ? -3.200 3.440 3.240 1.00 86.88 173 CYS A N 1
ATOM 1347 C CA . CYS A 1 173 ? -3.383 2.081 2.724 1.00 86.88 173 CYS A CA 1
ATOM 1348 C C . CYS A 1 173 ? -4.661 1.919 1.888 1.00 86.88 173 CYS A C 1
ATOM 1350 O O . CYS A 1 173 ? -4.673 1.171 0.914 1.00 86.88 173 CYS A O 1
ATOM 1352 N N . PHE A 1 174 ? -5.730 2.642 2.224 1.00 88.12 174 PHE A N 1
ATOM 1353 C CA . PHE A 1 174 ? -6.987 2.619 1.469 1.00 88.12 174 PHE A CA 1
ATOM 1354 C C . PHE A 1 174 ? -7.047 3.652 0.335 1.00 88.12 174 PHE A C 1
ATOM 1356 O O . PHE A 1 174 ? -7.985 3.624 -0.464 1.00 88.12 174 PHE A O 1
ATOM 1363 N N . TRP A 1 175 ? -6.067 4.557 0.226 1.00 87.12 175 TRP A N 1
ATOM 1364 C CA . TRP A 1 175 ? -5.958 5.479 -0.907 1.00 87.12 175 TRP A CA 1
ATOM 1365 C C . TRP A 1 175 ? -5.995 4.762 -2.266 1.00 87.12 175 TRP A C 1
ATOM 1367 O O . TRP A 1 175 ? -6.796 5.184 -3.108 1.00 87.12 175 TRP A O 1
ATOM 1377 N N . PRO A 1 176 ? -5.244 3.657 -2.469 1.00 80.50 176 PRO A N 1
ATOM 1378 C CA . PRO A 1 176 ? -5.279 2.904 -3.712 1.00 80.50 176 PRO A CA 1
ATOM 1379 C C . PRO A 1 176 ? -6.611 2.225 -4.062 1.00 80.50 176 PRO A C 1
ATOM 1381 O O . PRO A 1 176 ? -6.747 1.726 -5.172 1.00 80.50 176 PRO A O 1
ATOM 1384 N N . LYS A 1 177 ? -7.592 2.193 -3.146 1.00 83.44 177 LYS A N 1
ATOM 1385 C CA . LYS A 1 177 ? -8.803 1.356 -3.247 1.00 83.44 177 LYS A CA 1
ATOM 1386 C C . LYS A 1 177 ? -8.445 -0.132 -3.437 1.00 83.44 177 LYS A C 1
ATOM 1388 O O . LYS A 1 177 ? -8.768 -0.722 -4.467 1.00 83.44 177 LYS A O 1
ATOM 1393 N N . PRO A 1 178 ? -7.757 -0.742 -2.454 1.00 85.94 178 PRO A N 1
ATOM 1394 C CA . PRO A 1 178 ? -7.323 -2.131 -2.548 1.00 85.94 178 PRO A CA 1
ATOM 1395 C C . PRO A 1 178 ? -8.504 -3.097 -2.719 1.00 85.94 178 PRO A C 1
ATOM 1397 O O . PRO A 1 178 ? -9.619 -2.825 -2.282 1.00 85.94 178 PRO A O 1
ATOM 1400 N N . HIS A 1 179 ? -8.228 -4.251 -3.325 1.00 87.88 179 HIS A N 1
ATOM 1401 C CA . HIS A 1 179 ? -9.163 -5.375 -3.450 1.00 87.88 179 HIS A CA 1
ATOM 1402 C C . HIS A 1 179 ? -9.037 -6.341 -2.270 1.00 87.88 179 HIS A C 1
ATOM 1404 O O . HIS A 1 179 ? -9.994 -7.024 -1.918 1.00 87.88 179 HIS A O 1
ATOM 1410 N N . VAL A 1 180 ? -7.839 -6.416 -1.690 1.00 90.62 180 VAL A N 1
ATOM 1411 C CA . VAL A 1 180 ? -7.533 -7.223 -0.513 1.00 90.62 180 VAL A CA 1
ATOM 1412 C C . VAL A 1 180 ? -6.831 -6.334 0.498 1.00 90.62 180 VAL A C 1
ATOM 1414 O O . VAL A 1 180 ? -5.907 -5.605 0.140 1.00 90.62 180 VAL A O 1
ATOM 1417 N N . VAL A 1 181 ? -7.246 -6.395 1.755 1.00 91.19 181 VAL A N 1
ATOM 1418 C CA . VAL A 1 181 ? -6.582 -5.689 2.850 1.00 91.19 181 VAL A CA 1
ATOM 1419 C C . VAL A 1 181 ? -6.085 -6.715 3.850 1.00 91.19 181 VAL A C 1
ATOM 1421 O O . VAL A 1 181 ? -6.835 -7.588 4.274 1.00 91.19 181 VAL A O 1
ATOM 1424 N N . ILE A 1 182 ? -4.813 -6.615 4.205 1.00 92.12 182 ILE A N 1
ATOM 1425 C CA . ILE A 1 182 ? -4.176 -7.420 5.237 1.00 92.12 182 ILE A CA 1
ATOM 1426 C C . ILE A 1 182 ? -3.873 -6.482 6.403 1.00 92.12 182 ILE A C 1
ATOM 1428 O O . ILE A 1 182 ? -3.144 -5.501 6.242 1.00 92.12 182 ILE A O 1
ATOM 1432 N N . LEU A 1 183 ? -4.464 -6.767 7.555 1.00 91.00 183 LEU A N 1
ATOM 1433 C CA . LEU A 1 183 ? -4.387 -5.960 8.762 1.00 91.00 183 LEU A CA 1
ATOM 1434 C C . LEU A 1 183 ? -3.736 -6.771 9.876 1.00 91.00 183 LEU A C 1
ATOM 1436 O O . LEU A 1 183 ? -4.327 -7.726 10.372 1.00 91.00 183 LEU A O 1
ATOM 1440 N N . ASP A 1 184 ? -2.537 -6.376 10.270 1.00 90.38 184 ASP A N 1
ATOM 1441 C CA . ASP A 1 184 ? -1.789 -6.991 11.358 1.00 90.38 184 ASP A CA 1
ATOM 1442 C C . ASP A 1 184 ? -1.905 -6.125 12.618 1.00 90.38 184 ASP A C 1
ATOM 1444 O O . ASP A 1 184 ? -1.402 -5.003 12.679 1.00 90.38 184 ASP A O 1
ATOM 1448 N N . GLU A 1 185 ? -2.661 -6.630 13.589 1.00 89.44 185 GLU A N 1
ATOM 1449 C CA . GLU A 1 185 ? -3.077 -5.974 14.827 1.00 89.44 185 GLU A CA 1
ATOM 1450 C C . GLU A 1 185 ? -3.646 -4.552 14.639 1.00 89.44 185 GLU A C 1
ATOM 1452 O O . GLU A 1 185 ? -3.135 -3.580 15.209 1.00 89.44 185 GLU A O 1
ATOM 1457 N N . PRO A 1 186 ? -4.734 -4.397 13.856 1.00 84.81 186 PRO A N 1
ATOM 1458 C CA . PRO A 1 186 ? -5.260 -3.084 13.478 1.00 84.81 186 PRO A CA 1
ATOM 1459 C C . PRO A 1 186 ? -5.911 -2.306 14.623 1.00 84.81 186 PRO A C 1
ATOM 1461 O O . PRO A 1 186 ? -6.089 -1.094 14.512 1.00 84.81 186 PRO A O 1
ATOM 1464 N N . THR A 1 187 ? -6.314 -2.981 15.700 1.00 84.38 187 THR A N 1
ATOM 1465 C CA . THR A 1 187 ? -6.952 -2.356 16.867 1.00 84.38 187 THR A CA 1
ATOM 1466 C C . THR A 1 187 ? -5.941 -1.729 17.817 1.00 84.38 187 THR A C 1
ATOM 1468 O O . THR A 1 187 ? -6.312 -0.891 18.640 1.00 84.38 187 THR A O 1
ATOM 1471 N N . ASN A 1 188 ? -4.655 -2.062 17.684 1.00 82.44 188 ASN A N 1
ATOM 1472 C CA . ASN A 1 188 ? -3.621 -1.455 18.502 1.00 82.44 188 ASN A CA 1
ATOM 1473 C C . ASN A 1 188 ? -3.611 0.069 18.300 1.00 82.44 188 ASN A C 1
ATOM 1475 O O . ASN A 1 188 ? -3.564 0.576 17.179 1.00 82.44 188 ASN A O 1
ATOM 1479 N N . PHE A 1 189 ? -3.633 0.807 19.413 1.00 77.62 189 PHE A N 1
ATOM 1480 C CA . PHE A 1 189 ? -3.632 2.278 19.463 1.00 77.62 189 PHE A CA 1
ATOM 1481 C C . PHE A 1 189 ? -4.888 2.967 18.908 1.00 77.62 189 PHE A C 1
ATOM 1483 O O . PHE A 1 189 ? -4.950 4.199 18.922 1.00 77.62 189 PHE A O 1
ATOM 1490 N N . LEU A 1 190 ? -5.897 2.217 18.455 1.00 81.12 190 LEU A N 1
ATOM 1491 C CA . LEU A 1 190 ? -7.217 2.772 18.186 1.00 81.12 190 LEU A CA 1
ATOM 1492 C C . LEU A 1 190 ? -7.996 2.901 19.499 1.00 81.12 190 LEU A C 1
ATOM 1494 O O . LEU A 1 190 ? -7.979 2.010 20.345 1.00 81.12 190 LEU A O 1
ATOM 1498 N N . ASP A 1 191 ? -8.696 4.023 19.664 1.00 83.19 191 ASP A N 1
ATOM 1499 C CA . ASP A 1 191 ? -9.748 4.108 20.674 1.00 83.19 191 ASP A CA 1
ATOM 1500 C C . ASP A 1 191 ? -10.914 3.168 20.307 1.00 83.19 191 ASP A C 1
ATOM 1502 O O . ASP A 1 191 ? -11.046 2.726 19.159 1.00 83.19 191 ASP A O 1
ATOM 1506 N N . ALA A 1 192 ? -11.758 2.850 21.292 1.00 84.06 192 ALA A N 1
ATOM 1507 C CA . ALA A 1 192 ? -12.860 1.908 21.113 1.00 84.06 192 ALA A CA 1
ATOM 1508 C C . ALA A 1 192 ? -13.783 2.308 19.947 1.00 84.06 192 ALA A C 1
ATOM 1510 O O . ALA A 1 192 ? -14.147 1.459 19.133 1.00 84.06 192 ALA A O 1
ATOM 1511 N N . ASP A 1 193 ? -14.104 3.597 19.822 1.00 85.25 193 ASP A N 1
ATOM 1512 C CA . ASP A 1 193 ? -14.977 4.116 18.765 1.00 85.25 193 ASP A CA 1
ATOM 1513 C C . ASP A 1 193 ? -14.351 3.947 17.371 1.00 85.25 193 ASP A C 1
ATOM 1515 O O . ASP A 1 193 ? -15.030 3.574 16.413 1.00 85.25 193 ASP A O 1
ATOM 1519 N N . SER A 1 194 ? -13.040 4.161 17.246 1.00 84.56 194 SER A N 1
ATOM 1520 C CA . SER A 1 194 ? -12.287 3.985 15.999 1.00 84.56 194 SER A CA 1
ATOM 1521 C C . SER A 1 194 ? -12.184 2.522 15.599 1.00 84.56 194 SER A C 1
ATOM 1523 O O . SER A 1 194 ? -12.348 2.203 14.422 1.00 84.56 194 SER A O 1
ATOM 1525 N N . ALA A 1 195 ? -11.936 1.630 16.560 1.00 87.25 195 ALA A N 1
ATOM 1526 C CA . ALA A 1 195 ? -11.911 0.191 16.319 1.00 87.25 195 ALA A CA 1
ATOM 1527 C C . ALA A 1 195 ? -13.288 -0.308 15.847 1.00 87.25 195 ALA A C 1
ATOM 1529 O O . ALA A 1 195 ? -13.385 -1.074 14.886 1.00 87.25 195 ALA A O 1
ATOM 1530 N N . TRP A 1 196 ? -14.367 0.198 16.450 1.00 87.31 196 TRP A N 1
ATOM 1531 C CA . TRP A 1 196 ? -15.742 -0.063 16.020 1.00 87.31 196 TRP A CA 1
ATOM 1532 C C . TRP A 1 196 ? -16.048 0.460 14.616 1.00 87.31 196 TRP A C 1
ATOM 1534 O O . TRP A 1 196 ? -16.661 -0.249 13.809 1.00 87.31 196 TRP A O 1
ATOM 1544 N N . ALA A 1 197 ? -15.622 1.683 14.303 1.00 87.31 197 ALA A N 1
ATOM 1545 C CA . ALA A 1 197 ? -15.790 2.267 12.978 1.00 87.31 197 ALA A CA 1
ATOM 1546 C C . ALA A 1 197 ? -15.026 1.466 11.912 1.00 87.31 197 ALA A C 1
ATOM 1548 O O . ALA A 1 197 ? -15.570 1.207 10.835 1.00 87.31 197 ALA A O 1
ATOM 1549 N N . LEU A 1 198 ? -13.806 1.017 12.226 1.00 88.75 198 LEU A N 1
ATOM 1550 C CA . LEU A 1 198 ? -13.019 0.148 11.355 1.00 88.75 198 LEU A CA 1
ATOM 1551 C C . LEU A 1 198 ? -13.730 -1.188 11.126 1.00 88.75 198 LEU A C 1
ATOM 1553 O O . LEU A 1 198 ? -13.946 -1.556 9.976 1.00 88.75 198 LEU A O 1
ATOM 1557 N N . ALA A 1 199 ? -14.166 -1.871 12.189 1.00 90.69 199 ALA A N 1
ATOM 1558 C CA . ALA A 1 199 ? -14.878 -3.143 12.076 1.00 90.69 199 ALA A CA 1
ATOM 1559 C C . ALA A 1 199 ? -16.143 -3.016 11.211 1.00 90.69 199 ALA A C 1
ATOM 1561 O O . ALA A 1 199 ? -16.370 -3.808 10.299 1.00 90.69 199 ALA A O 1
ATOM 1562 N N . THR A 1 200 ? -16.939 -1.968 11.438 1.00 89.62 200 THR A N 1
ATOM 1563 C CA . THR A 1 200 ? -18.153 -1.692 10.653 1.00 89.62 200 THR A CA 1
ATOM 1564 C C . THR A 1 200 ? -17.827 -1.444 9.181 1.00 89.62 200 THR A C 1
ATOM 1566 O O . THR A 1 200 ? -18.506 -1.968 8.299 1.00 89.62 200 THR A O 1
ATOM 1569 N N . SER A 1 201 ? -16.764 -0.685 8.910 1.00 89.06 201 SER A N 1
ATOM 1570 C CA . SER A 1 201 ? -16.321 -0.391 7.546 1.00 89.06 201 SER A CA 1
ATOM 1571 C C . SER A 1 201 ? -15.856 -1.657 6.827 1.00 89.06 201 SER A C 1
ATOM 1573 O O . SER A 1 201 ? -16.265 -1.887 5.689 1.00 89.06 201 SER A O 1
ATOM 1575 N N . LEU A 1 202 ? -15.079 -2.511 7.504 1.00 90.69 202 LEU A N 1
ATOM 1576 C CA . LEU A 1 202 ? -14.587 -3.780 6.961 1.00 90.69 202 LEU A CA 1
ATOM 1577 C C . LEU A 1 202 ? -15.720 -4.762 6.644 1.00 90.69 202 LEU A C 1
ATOM 1579 O O . LEU A 1 202 ? -15.664 -5.411 5.610 1.00 90.69 202 LEU A O 1
ATOM 1583 N N . ARG A 1 203 ? -16.801 -4.803 7.432 1.00 89.56 203 ARG A N 1
ATOM 1584 C CA . ARG A 1 203 ? -17.984 -5.627 7.100 1.00 89.56 203 ARG A CA 1
ATOM 1585 C C . ARG A 1 203 ? -18.683 -5.215 5.807 1.00 89.56 203 ARG A C 1
ATOM 1587 O O . ARG A 1 203 ? -19.322 -6.029 5.154 1.00 89.56 203 ARG A O 1
ATOM 1594 N N . THR A 1 204 ? -18.627 -3.929 5.469 1.00 88.56 204 THR A N 1
ATOM 1595 C CA . THR A 1 204 ? -19.229 -3.393 4.235 1.00 88.56 204 THR A CA 1
ATOM 1596 C C . THR A 1 204 ? -18.239 -3.320 3.075 1.00 88.56 204 THR A C 1
ATOM 1598 O O . THR A 1 204 ? -18.606 -2.941 1.958 1.00 88.56 204 THR A O 1
ATOM 1601 N N . PHE A 1 205 ? -16.976 -3.662 3.331 1.00 89.88 205 PHE A N 1
ATOM 1602 C CA . PHE A 1 205 ? -15.940 -3.691 2.322 1.00 89.88 205 PHE A CA 1
ATOM 1603 C C . PHE A 1 205 ? -16.219 -4.838 1.352 1.00 89.88 205 PHE A C 1
ATOM 1605 O O . PHE A 1 205 ? -16.411 -5.980 1.744 1.00 89.88 205 PHE A O 1
ATOM 1612 N N . LYS A 1 206 ? -16.261 -4.523 0.056 1.00 88.94 206 LYS A N 1
ATOM 1613 C CA . LYS A 1 206 ? -16.565 -5.507 -0.998 1.00 88.94 206 LYS A CA 1
ATOM 1614 C C . LYS A 1 206 ? -15.353 -6.348 -1.415 1.00 88.94 206 LYS A C 1
ATOM 1616 O O . LYS A 1 206 ? -15.479 -7.182 -2.308 1.00 88.94 206 LYS A O 1
ATOM 1621 N N . GLY A 1 207 ? -14.184 -6.064 -0.848 1.00 89.62 207 GLY A N 1
ATOM 1622 C CA . GLY A 1 207 ? -12.962 -6.826 -1.069 1.00 89.62 207 GLY A CA 1
ATOM 1623 C C . GLY A 1 207 ? -12.746 -7.884 0.011 1.00 89.62 207 GLY A C 1
ATOM 1624 O O . GLY A 1 207 ? -13.558 -8.037 0.917 1.00 89.62 207 GLY A O 1
ATOM 1625 N N . ALA A 1 208 ? -11.626 -8.598 -0.072 1.00 91.88 208 ALA A N 1
ATOM 1626 C CA . ALA A 1 208 ? -11.241 -9.562 0.954 1.00 91.88 208 ALA A CA 1
ATOM 1627 C C . ALA A 1 208 ? -10.469 -8.873 2.087 1.00 91.88 208 ALA A C 1
ATOM 1629 O O . ALA A 1 208 ? -9.648 -7.988 1.839 1.00 91.88 208 ALA A O 1
ATOM 1630 N N . CYS A 1 209 ? -10.693 -9.300 3.325 1.00 92.56 209 CYS A N 1
ATOM 1631 C CA . CYS A 1 209 ? -9.957 -8.815 4.485 1.00 92.56 209 CYS A CA 1
ATOM 1632 C C . CYS A 1 209 ? -9.300 -9.994 5.202 1.00 92.56 209 CYS A C 1
ATOM 1634 O O . CYS A 1 209 ? -9.975 -10.959 5.543 1.00 92.56 209 CYS A O 1
ATOM 1636 N N . LEU A 1 210 ? -7.994 -9.905 5.438 1.00 93.12 210 LEU A N 1
ATOM 1637 C CA . LEU A 1 210 ? -7.251 -10.817 6.300 1.00 93.12 210 LEU A CA 1
ATOM 1638 C C . LEU A 1 210 ? -6.810 -10.035 7.534 1.00 93.12 210 LEU A C 1
ATOM 1640 O O . LEU A 1 210 ? -6.023 -9.099 7.419 1.00 93.12 210 LEU A O 1
ATOM 1644 N N . CYS A 1 211 ? -7.314 -10.412 8.702 1.00 92.31 211 CYS A N 1
ATOM 1645 C CA . CYS A 1 211 ? -6.956 -9.785 9.969 1.00 92.31 211 CYS A CA 1
ATOM 1646 C C . CYS A 1 211 ? -6.131 -10.753 10.814 1.00 92.31 211 CYS A C 1
ATOM 1648 O O . CYS A 1 211 ? -6.518 -11.905 10.989 1.00 92.31 211 CYS A O 1
ATOM 1650 N N . VAL A 1 212 ? -5.035 -10.266 11.383 1.00 92.38 212 VAL A N 1
ATOM 1651 C CA . VAL A 1 212 ? -4.293 -10.928 12.457 1.00 92.38 212 VAL A CA 1
ATOM 1652 C C . VAL A 1 212 ? -4.532 -10.100 13.708 1.00 92.38 212 VAL A C 1
ATOM 1654 O O . VAL A 1 212 ? -4.192 -8.921 13.731 1.00 92.38 212 VAL A O 1
ATOM 1657 N N . SER A 1 213 ? -5.189 -10.661 14.720 1.00 90.94 213 SER A N 1
ATOM 1658 C CA . SER A 1 213 ? -5.362 -9.964 15.994 1.00 90.94 213 SER A CA 1
ATOM 1659 C C . SER A 1 213 ? -5.618 -10.920 17.148 1.00 90.94 213 SER A C 1
ATOM 1661 O O . SER A 1 213 ? -6.178 -12.000 16.965 1.00 90.94 213 SER A O 1
ATOM 1663 N N . HIS A 1 214 ? -5.258 -10.496 18.354 1.00 89.69 214 HIS A N 1
ATOM 1664 C CA . HIS A 1 214 ? -5.690 -11.141 19.591 1.00 89.69 214 HIS A CA 1
ATOM 1665 C C . HIS A 1 214 ? -7.043 -10.616 20.126 1.00 89.69 214 HIS A C 1
ATOM 1667 O O . HIS A 1 214 ? -7.589 -11.193 21.070 1.00 89.69 214 HIS A O 1
ATOM 1673 N N . ASP A 1 215 ? -7.616 -9.555 19.540 1.00 89.69 215 ASP A N 1
ATOM 1674 C CA . ASP A 1 215 ? -8.907 -8.983 19.953 1.00 89.69 215 ASP A CA 1
ATOM 1675 C C . ASP A 1 215 ? -10.098 -9.761 19.368 1.00 89.69 215 ASP A C 1
ATOM 1677 O O . ASP A 1 215 ? -10.560 -9.520 18.249 1.00 89.69 215 ASP A O 1
ATOM 1681 N N . LYS A 1 216 ? -10.646 -10.680 20.169 1.00 87.19 216 LYS A N 1
ATOM 1682 C CA . LYS A 1 216 ? -11.808 -11.492 19.780 1.00 87.19 216 LYS A CA 1
ATOM 1683 C C . LYS A 1 216 ? -13.065 -10.669 19.504 1.00 87.19 216 LYS A C 1
ATOM 1685 O O . LYS A 1 216 ? -13.820 -11.033 18.615 1.00 87.19 216 LYS A O 1
ATOM 1690 N N . LEU A 1 217 ? -13.289 -9.560 20.217 1.00 86.88 217 LEU A N 1
ATOM 1691 C CA . LEU A 1 217 ? -14.489 -8.733 20.021 1.00 86.88 217 LEU A CA 1
ATOM 1692 C C . LEU A 1 217 ? -14.457 -8.007 18.674 1.00 86.88 217 LEU A C 1
ATOM 1694 O O . LEU A 1 217 ? -15.508 -7.756 18.079 1.00 86.88 217 LEU A O 1
ATOM 1698 N N . PHE A 1 218 ? -13.262 -7.648 18.209 1.00 89.19 218 PHE A N 1
ATOM 1699 C CA . PHE A 1 218 ? -13.054 -7.116 16.869 1.00 89.19 218 PHE A CA 1
ATOM 1700 C C . PHE A 1 218 ? -13.233 -8.204 15.806 1.00 89.19 218 PHE A C 1
ATOM 1702 O O . PHE A 1 218 ? -14.019 -8.014 14.876 1.00 89.19 218 PHE A O 1
ATOM 1709 N N . LEU A 1 219 ? -12.558 -9.348 15.961 1.00 90.25 219 LEU A N 1
ATOM 1710 C CA . LEU A 1 219 ? -12.620 -10.448 14.994 1.00 90.25 219 LEU A CA 1
ATOM 1711 C C . LEU A 1 219 ? -14.038 -11.012 14.840 1.00 90.25 219 LEU A C 1
ATOM 1713 O O . LEU A 1 219 ? -14.483 -11.188 13.709 1.00 90.25 219 LEU A O 1
ATOM 1717 N N . ASP A 1 220 ? -14.790 -11.148 15.938 1.00 88.75 220 ASP A N 1
ATOM 1718 C CA . ASP A 1 220 ? -16.194 -11.595 15.954 1.00 88.75 220 ASP A CA 1
ATOM 1719 C C . ASP A 1 220 ? -17.118 -10.776 15.051 1.00 88.75 220 ASP A C 1
ATOM 1721 O O . ASP A 1 220 ? -18.197 -11.230 14.665 1.00 88.75 220 ASP A O 1
ATOM 1725 N N . ARG A 1 221 ? -16.738 -9.533 14.757 1.00 86.88 221 ARG A N 1
ATOM 1726 C CA . ARG A 1 221 ? -17.529 -8.635 13.916 1.00 86.88 221 ARG A CA 1
ATOM 1727 C C . ARG A 1 221 ? -17.080 -8.649 12.470 1.00 86.88 221 ARG A C 1
ATOM 1729 O O . ARG A 1 221 ? -17.877 -8.273 11.620 1.00 86.88 221 ARG A O 1
ATOM 1736 N N . VAL A 1 222 ? -15.825 -8.988 12.200 1.00 89.81 222 VAL A N 1
ATOM 1737 C CA . VAL A 1 222 ? -15.189 -8.764 10.897 1.00 89.81 222 VAL A CA 1
ATOM 1738 C C . VAL A 1 222 ? -14.985 -10.062 10.126 1.00 89.81 222 VAL A C 1
ATOM 1740 O O . VAL A 1 222 ? -15.077 -10.036 8.903 1.00 89.81 222 VAL A O 1
ATOM 1743 N N . CYS A 1 223 ? -14.684 -11.164 10.809 1.00 90.50 223 CYS A N 1
ATOM 1744 C CA . CYS A 1 223 ? -14.206 -12.390 10.182 1.00 90.50 223 CYS A CA 1
ATOM 1745 C C . CYS A 1 223 ? -15.307 -13.449 10.066 1.00 90.50 223 CYS A C 1
ATOM 1747 O O . CYS A 1 223 ? -16.021 -13.724 11.026 1.00 90.50 223 CYS A O 1
ATOM 1749 N N . ASP A 1 224 ? -15.380 -14.083 8.896 1.00 90.56 224 ASP A N 1
ATOM 1750 C CA . ASP A 1 224 ? -16.272 -15.220 8.628 1.00 90.56 224 ASP A CA 1
ATOM 1751 C C . ASP A 1 224 ? -15.556 -16.578 8.811 1.00 90.56 224 ASP A C 1
ATOM 1753 O O . ASP A 1 224 ? -16.192 -17.618 8.994 1.00 90.56 224 ASP A O 1
ATOM 1757 N N . GLU A 1 225 ? -14.219 -16.576 8.808 1.00 92.19 225 GLU A N 1
ATOM 1758 C CA . GLU A 1 225 ? -13.354 -17.757 8.916 1.00 92.19 225 GLU A CA 1
ATOM 1759 C C . GLU A 1 225 ? -12.171 -17.487 9.863 1.00 92.19 225 GLU A C 1
ATOM 1761 O O . GLU A 1 225 ? -11.656 -16.370 9.927 1.00 92.19 225 GLU A O 1
ATOM 1766 N N . GLU A 1 226 ? -11.705 -18.520 10.570 1.00 91.81 226 GLU A N 1
ATOM 1767 C CA . GLU A 1 226 ? -10.464 -18.516 11.351 1.00 91.81 226 GLU A CA 1
ATOM 1768 C C . GLU A 1 226 ? -9.412 -19.393 10.663 1.00 91.81 226 GLU A C 1
ATOM 1770 O O . GLU A 1 226 ? -9.678 -20.529 10.261 1.00 91.81 226 GLU A O 1
ATOM 1775 N N . TRP A 1 227 ? -8.192 -18.869 10.550 1.00 93.31 227 TRP A N 1
ATOM 1776 C CA . TRP A 1 227 ? -7.045 -19.589 10.010 1.00 93.31 227 TRP A CA 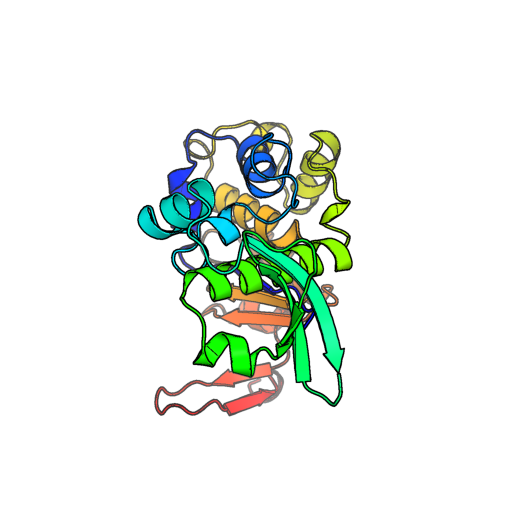1
ATOM 1777 C C . TRP A 1 227 ? -6.082 -19.923 11.148 1.00 93.31 227 TRP A C 1
ATOM 1779 O O . TRP A 1 227 ? -5.464 -19.036 11.736 1.00 93.31 227 TRP A O 1
ATOM 1789 N N . LYS A 1 228 ? -5.937 -21.212 11.459 1.00 91.19 228 LYS A N 1
ATOM 1790 C CA . LYS A 1 228 ? -5.050 -21.702 12.519 1.00 91.19 228 LYS A CA 1
ATOM 1791 C C . LYS A 1 228 ? -3.709 -22.116 11.938 1.00 91.19 228 LYS A C 1
ATOM 1793 O O . LYS A 1 228 ? -3.651 -22.949 11.031 1.00 91.19 228 LYS A O 1
ATOM 1798 N N . VAL A 1 229 ? -2.642 -21.567 12.514 1.00 92.88 229 VAL A N 1
ATOM 1799 C CA . VAL A 1 229 ? -1.253 -21.813 12.111 1.00 92.88 229 VAL A CA 1
ATOM 1800 C C . VAL A 1 229 ? -0.474 -22.334 13.327 1.00 92.88 229 VAL A C 1
ATOM 1802 O O . VAL A 1 229 ? 0.068 -21.537 14.090 1.00 92.88 229 VAL A O 1
ATOM 1805 N N . PRO A 1 230 ? -0.434 -23.658 13.567 1.00 90.25 230 PRO A N 1
ATOM 1806 C CA . PRO A 1 230 ? 0.153 -24.232 14.782 1.00 90.25 230 PRO A CA 1
ATOM 1807 C C . PRO A 1 230 ? 1.694 -24.245 14.790 1.00 90.25 230 PRO A C 1
ATOM 1809 O O . PRO A 1 230 ? 2.294 -24.618 15.794 1.00 90.25 230 PRO A O 1
ATOM 1812 N N . GLY A 1 231 ? 2.344 -23.825 13.698 1.00 89.62 231 GLY A N 1
ATOM 1813 C CA . GLY A 1 231 ? 3.807 -23.733 13.598 1.00 89.62 231 GLY A CA 1
ATOM 1814 C C . GLY A 1 231 ? 4.496 -24.970 13.009 1.00 89.62 231 GLY A C 1
ATOM 1815 O O . GLY A 1 231 ? 5.719 -25.008 12.936 1.00 89.62 231 GLY A O 1
ATOM 1816 N N . ASP A 1 232 ? 3.732 -25.953 12.536 1.00 92.75 232 ASP A N 1
ATOM 1817 C CA . ASP A 1 232 ? 4.217 -27.156 11.839 1.00 92.75 232 ASP A CA 1
ATOM 1818 C C . ASP A 1 232 ? 4.262 -26.994 10.303 1.00 92.75 232 ASP A C 1
ATOM 1820 O O . ASP A 1 232 ? 4.465 -27.958 9.566 1.00 92.75 232 ASP A O 1
ATOM 1824 N N . GLY A 1 233 ? 4.062 -25.767 9.811 1.00 91.62 233 GLY A N 1
ATOM 1825 C CA . GLY A 1 233 ? 3.981 -25.455 8.383 1.00 91.62 233 GLY A CA 1
ATOM 1826 C C . GLY A 1 233 ? 2.616 -25.736 7.750 1.00 91.62 233 GLY A C 1
ATOM 1827 O O . GLY A 1 233 ? 2.464 -25.538 6.544 1.00 91.62 233 GLY A O 1
ATOM 1828 N N . THR A 1 234 ? 1.620 -26.163 8.530 1.00 93.19 234 THR A N 1
ATOM 1829 C CA . THR A 1 234 ? 0.242 -26.337 8.065 1.00 93.19 234 THR A CA 1
ATOM 1830 C C . THR A 1 234 ? -0.623 -25.120 8.388 1.00 93.19 234 THR A C 1
ATOM 1832 O O . THR A 1 234 ? -0.344 -24.339 9.301 1.00 93.19 234 THR A O 1
ATOM 1835 N N . VAL A 1 235 ? -1.689 -24.949 7.606 1.00 94.38 235 VAL A N 1
ATOM 1836 C CA . VAL A 1 235 ? -2.752 -23.975 7.863 1.00 94.38 235 VAL A CA 1
ATOM 1837 C C . VAL A 1 235 ? -4.071 -24.725 7.803 1.00 94.38 235 VAL A C 1
ATOM 1839 O O . VAL A 1 235 ? -4.356 -25.401 6.813 1.00 94.38 235 VAL A O 1
ATOM 1842 N N . THR A 1 236 ? -4.872 -24.614 8.858 1.00 93.00 236 THR A N 1
ATOM 1843 C CA . THR A 1 236 ? -6.230 -25.169 8.889 1.00 93.00 236 THR A CA 1
ATOM 1844 C C . THR A 1 236 ? -7.239 -24.034 8.934 1.00 93.00 236 THR A C 1
ATOM 1846 O O . THR A 1 236 ? -7.104 -23.110 9.732 1.00 93.00 236 THR A O 1
ATOM 1849 N N . VAL A 1 237 ? -8.228 -24.088 8.045 1.00 93.12 237 VAL A N 1
ATOM 1850 C CA . VAL A 1 237 ? -9.286 -23.080 7.939 1.00 93.12 237 VAL A CA 1
ATOM 1851 C C . VAL A 1 237 ? -10.552 -23.656 8.549 1.00 93.12 237 VAL A C 1
ATOM 1853 O O . VAL A 1 237 ? -10.961 -24.764 8.194 1.00 93.12 237 VAL A O 1
ATOM 1856 N N . VAL A 1 238 ? -11.158 -22.919 9.472 1.00 91.38 238 VAL A N 1
ATOM 1857 C CA . VAL A 1 238 ? -12.431 -23.286 10.096 1.00 91.38 238 VAL A CA 1
ATOM 1858 C C . VAL A 1 238 ? -13.423 -22.127 9.976 1.00 91.38 238 VAL A C 1
ATOM 1860 O O . VAL A 1 238 ? -13.010 -20.972 10.078 1.00 91.38 238 VAL A O 1
ATOM 1863 N N . PRO A 1 239 ? -14.726 -22.391 9.770 1.00 88.75 239 PRO A N 1
ATOM 1864 C CA . PRO A 1 239 ? -15.739 -21.343 9.844 1.00 88.75 239 PRO A CA 1
ATOM 1865 C C . PRO A 1 239 ? -15.714 -20.673 11.220 1.00 88.75 239 PRO A C 1
ATOM 1867 O O . PRO A 1 239 ? -15.659 -21.369 12.238 1.00 88.75 239 PRO A O 1
ATOM 1870 N N . TRP A 1 240 ? -15.797 -19.343 11.267 1.00 84.06 240 TRP A N 1
ATOM 1871 C CA . TRP A 1 240 ? -15.763 -18.592 12.527 1.00 84.06 240 TRP A CA 1
ATOM 1872 C C . TRP A 1 240 ? -16.935 -18.969 13.450 1.00 84.06 240 TRP A C 1
ATOM 1874 O O . TRP A 1 240 ? -16.790 -19.066 14.666 1.00 84.06 240 TRP A O 1
ATOM 1884 N N . GLU A 1 241 ? -18.096 -19.279 12.867 1.00 70.12 241 GLU A N 1
ATOM 1885 C CA . GLU A 1 241 ? -19.300 -19.693 13.599 1.00 70.12 241 GLU A CA 1
ATOM 1886 C C . GLU A 1 241 ? -19.153 -21.035 14.335 1.00 70.12 241 GLU A C 1
ATOM 1888 O O . GLU A 1 241 ? -19.869 -21.267 15.306 1.00 70.12 241 GLU A O 1
ATOM 1893 N N . ALA A 1 242 ? -18.210 -21.896 13.935 1.00 53.66 242 ALA A N 1
ATOM 1894 C CA . ALA A 1 242 ? -17.981 -23.198 14.570 1.00 53.66 242 ALA A CA 1
ATOM 1895 C C . ALA A 1 242 ? -17.248 -23.108 15.928 1.00 53.66 242 ALA A C 1
ATOM 1897 O O . ALA A 1 242 ? -16.976 -24.138 16.544 1.00 53.66 242 ALA A O 1
ATOM 1898 N N . LEU A 1 243 ? -16.905 -21.896 16.382 1.00 50.94 243 LEU A N 1
ATOM 1899 C CA . LEU A 1 243 ? -16.169 -21.621 17.624 1.00 50.94 243 LEU A CA 1
ATOM 1900 C C . LEU A 1 243 ? -17.021 -20.927 18.700 1.00 50.94 243 LEU A C 1
ATOM 1902 O O . LEU A 1 243 ? -16.483 -20.569 19.751 1.00 50.94 243 LEU A O 1
ATOM 1906 N N . LYS A 1 244 ? -18.318 -20.722 18.432 1.00 49.78 244 LYS A N 1
ATOM 1907 C CA . LYS A 1 244 ? -19.299 -20.223 19.406 1.00 49.78 244 LYS A CA 1
ATOM 1908 C C . LYS A 1 244 ? -19.844 -21.335 20.294 1.00 49.78 244 LYS A C 1
ATOM 1910 O O . LYS A 1 244 ? -20.088 -22.445 19.772 1.00 49.78 244 LYS A O 1
#

=== Feature glossary ===
Feature key, reading from the visual/contextual features back to the raw sequence:

Rendered structure images. Six rendered views show the 3D structure from the faces of a cube — i.e. along ±x, ±y, ±z. Rendering representation is drawn randomly per protein from cartoon (secondary-structure ribbons), sticks (backbone bonds), or molecular surface; coloring is either N→C rainbow (blue at the N-terminus through red at the C-terminus) or one color per chain.

Contact-map, Ramachandran, and PAE plots. The contact map is a binary N×N matrix image: pixel (i, j) is dark where Cα_i and Cα_j are within 8 Å and |i−j|>4. Because the |i−j|>4 filter removes local helical contacts, off-diagonal stripes parallel to the main diagonal indicate parallel β-sheets; stripes perpendicular to it indicate antiparallel β-sheets. The Ramachandran plot scatters every residue's (φ, ψ) pair against the sterically allowed regions. The PAE heatmap renders the predicted-aligned-error matrix.

InterPro / GO / CATH / organism. Database cross-references. InterPro integrates a dozen domain/family signature databases into unified entries with residue-range hits. GO terms attach function/process/location labels with evidence codes. CATH codes position the fold in a four-level structural taxonomy. Organism is the NCBI-taxonomy species name.

Nearest PDB structures. The Foldseek neighbor list gives the closest experimentally determined structures in the PDB, ranked by structural alignment. TM-score near 1 means near-identical fold; near 0.3 means only rough topology match. This is how one finds what a novel AlphaFold prediction most resembles in the solved-structure universe.

Predicted aligned error. PAE(i, j) answers: if I align the predicted and true structures on residue i, how far off (in Å) do I expect residue j to be? A block-diagonal PAE matrix with low values on the blocks and high values off-diagonal is the signature of a multi-domain protein with confidently predicted domains but uncertain inter-domain orientation.

Solvent-accessible surface area. Accessible surface area quantifies burial. A residue with SASA near zero is packed into the hydrophobic core; one with SASA >100 Å² sits on the surface. Computed here via the Shrake–Rupley numerical algorithm with a 1.4 Å probe.

B-factor. B-factor (Debye–Waller factor) reflects atomic displacement in the crystal lattice. It is an experimental observable (units Å²), not a prediction; low values mean the atom is pinned down, high values mean it moves or is heterogeneous across the crystal.

pLDDT. For AlphaFold models, the B-factor field carries pLDDT — the model's own estimate of local accuracy on a 0–100 scale. Regions with pLDDT<50 should be treated as essentially unmodeled; they often correspond to intrinsically disordered segments.

Backbone torsions (φ/ψ). φ (phi) and ψ (psi) are the two rotatable backbone dihedrals per residue: φ is the C(i-1)–N–Cα–C torsion, ψ is the N–Cα–C–N(i+1) torsion, both in degrees on (−180°, 180°]. α-helical residues cluster near (−60°, −45°); β-strand residues near (−120°, +130°). A Ramachandran plot is simply a scatter of (φ, ψ) for every residue.

Radius of gyration, Cα contacts, bounding box. Radius of gyration (Rg) is the root-mean-square distance of Cα atoms from their centroid — a single number for overall size and compactness. A globular domain of N residues has Rg ≈ 2.2·N^0.38 Å; an extended or disordered chain has a much larger Rg. The Cα contact count is the number of residue pairs whose Cα atoms are within 8 Å and are more than four positions apart in sequence — a standard proxy for tertiary packing density. The bounding box is the smallest axis-aligned box enclosing all Cα atoms.

Secondary structure (3-state, P-SEA). Three-state secondary structure (P-SEA) collapses the eight DSSP classes into helix (a), strand (b), and coil (c). P-SEA assigns these from Cα geometry alone — distances and angles — without requiring backbone oxygens, so it works on any Cα trace.

Secondary structure (8-state, DSSP). DSSP 8-state secondary structure assigns each residue one of H (α-helix), G (3₁₀-helix), I (π-helix), E (extended β-strand), B (isolated β-bridge), T (hydrogen-bonded turn), S (bend), or '-' (coil). The assignment is computed from backbone hydrogen-bond geometry via the Kabsch–Sander algorithm.

Foldseek 3Di. A 3Di character summarizes, for each residue, the relative orientation of the Cα frame of its nearest spatial neighbor. Because it encodes fold topology rather than chemistry, 3Di alignments detect remote structural similarity that sequence alignment misses.

mmCIF coordinates. The mmCIF block holds the 3D Cartesian coordinates of each backbone atom (N, Cα, C, O) in ångströms. mmCIF is the PDB's canonical archive format — a tagged-loop text representation of the atomic model.

Sequence. Sequence gives the chain of amino acids in standard one-letter code (A=alanine, C=cysteine, …, Y=tyrosine), read N→C. It is the only feature that is directly encoded by the gene; all structural features are derived from the folded form of this sequence.